Protein AF-0000000077541383 (afdb_homodimer)

Structure (mmCIF, N/CA/C/O backbone):
data_AF-0000000077541383-model_v1
#
loop_
_entity.id
_entity.type
_entity.pdbx_description
1 polymer 'Ester cyclase'
#
loop_
_atom_site.group_PDB
_atom_site.id
_atom_site.type_symbol
_atom_site.label_atom_id
_atom_site.label_alt_id
_atom_site.label_comp_id
_atom_site.label_asym_id
_atom_site.label_entity_id
_atom_site.label_seq_id
_atom_site.pdbx_PDB_ins_code
_atom_site.Cartn_x
_atom_site.Cartn_y
_atom_site.Cartn_z
_atom_site.occupancy
_atom_site.B_iso_or_equiv
_atom_site.auth_seq_id
_atom_site.auth_comp_id
_atom_site.auth_asym_id
_atom_site.auth_atom_id
_atom_site.pdbx_PDB_model_num
ATOM 1 N N . MET A 1 1 ? -21.719 -16.391 -7.039 1 80.06 1 MET A N 1
ATOM 2 C CA . MET A 1 1 ? -20.797 -16.5 -5.906 1 80.06 1 MET A CA 1
ATOM 3 C C . MET A 1 1 ? -20.625 -15.141 -5.223 1 80.06 1 MET A C 1
ATOM 5 O O . MET A 1 1 ? -20.641 -14.102 -5.883 1 80.06 1 MET A O 1
ATOM 9 N N . SER A 1 2 ? -20.516 -15.195 -3.979 1 88.75 2 SER A N 1
ATOM 10 C CA . SER A 1 2 ? -20.422 -13.938 -3.256 1 88.75 2 SER A CA 1
ATOM 11 C C . SER A 1 2 ? -19.031 -13.32 -3.398 1 88.75 2 SER A C 1
ATOM 13 O O . SER A 1 2 ? -18.078 -14.008 -3.799 1 88.75 2 SER A O 1
ATOM 15 N N . THR A 1 3 ? -18.938 -12.086 -3.164 1 91.62 3 THR A N 1
ATOM 16 C CA . THR A 1 3 ? -17.688 -11.344 -3.232 1 91.62 3 THR A CA 1
ATOM 17 C C . THR A 1 3 ? -16.641 -11.938 -2.281 1 91.62 3 THR A C 1
ATOM 19 O O . THR A 1 3 ? -15.492 -12.156 -2.664 1 91.62 3 THR A O 1
ATOM 22 N N . ASN A 1 4 ? -17.078 -12.258 -1.102 1 91.94 4 ASN A N 1
ATOM 23 C CA . ASN A 1 4 ? -16.156 -12.797 -0.107 1 91.94 4 ASN A CA 1
ATOM 24 C C . ASN A 1 4 ? -15.648 -14.18 -0.504 1 91.94 4 ASN A C 1
ATOM 26 O O . ASN A 1 4 ? -14.469 -14.5 -0.302 1 91.94 4 ASN A O 1
ATOM 30 N N . LYS A 1 5 ? -16.547 -14.984 -1.039 1 94.5 5 LYS A N 1
ATOM 31 C CA . LYS A 1 5 ? -16.156 -16.328 -1.472 1 94.5 5 LYS A CA 1
ATOM 32 C C . LYS A 1 5 ? -15.172 -16.25 -2.639 1 94.5 5 LYS A C 1
ATOM 34 O O . LYS A 1 5 ? -14.211 -17.031 -2.693 1 94.5 5 LYS A O 1
ATOM 39 N N . THR A 1 6 ? -15.484 -15.375 -3.555 1 97.25 6 THR A N 1
ATOM 40 C CA . THR A 1 6 ? -14.57 -15.195 -4.676 1 97.25 6 THR A CA 1
ATOM 41 C C . THR A 1 6 ? -13.188 -14.781 -4.18 1 97.25 6 THR A C 1
ATOM 43 O O . THR A 1 6 ? -12.172 -15.305 -4.648 1 97.25 6 THR A O 1
ATOM 46 N N . PHE A 1 7 ? -13.117 -13.914 -3.221 1 98.19 7 PHE A N 1
ATOM 47 C CA . PHE A 1 7 ? -11.844 -13.445 -2.688 1 98.19 7 PHE A CA 1
ATOM 48 C C . PHE A 1 7 ? -11.117 -14.57 -1.959 1 98.19 7 PHE A C 1
ATOM 50 O O . PHE A 1 7 ? -9.898 -14.711 -2.072 1 98.19 7 PHE A O 1
ATOM 57 N N . ASP A 1 8 ? -11.859 -15.391 -1.217 1 97.5 8 ASP A N 1
ATOM 58 C CA . ASP A 1 8 ? -11.25 -16.531 -0.552 1 97.5 8 ASP A CA 1
ATOM 59 C C . ASP A 1 8 ? -10.594 -17.469 -1.565 1 97.5 8 ASP A C 1
ATOM 61 O O . ASP A 1 8 ? -9.492 -17.969 -1.337 1 97.5 8 ASP A O 1
ATOM 65 N N . ARG A 1 9 ? -11.25 -17.688 -2.617 1 97.88 9 ARG A N 1
ATOM 66 C CA . ARG A 1 9 ? -10.703 -18.531 -3.68 1 97.88 9 ARG A CA 1
ATOM 67 C C . ARG A 1 9 ? -9.477 -17.875 -4.309 1 97.88 9 ARG A C 1
ATOM 69 O O . ARG A 1 9 ? -8.531 -18.578 -4.699 1 97.88 9 ARG A O 1
ATOM 76 N N . PHE A 1 10 ? -9.539 -16.609 -4.406 1 98.62 10 PHE A N 1
ATOM 77 C CA . PHE A 1 10 ? -8.391 -15.891 -4.938 1 98.62 10 PHE A CA 1
ATOM 78 C C . PHE A 1 10 ? -7.164 -16.094 -4.059 1 98.62 10 PHE A C 1
ATOM 80 O O . PHE A 1 10 ? -6.062 -16.344 -4.559 1 98.62 10 PHE A O 1
ATOM 87 N N . VAL A 1 11 ? -7.34 -15.977 -2.736 1 98.69 11 VAL A N 1
ATOM 88 C CA . VAL A 1 11 ? -6.234 -16.188 -1.804 1 98.69 11 VAL A CA 1
ATOM 89 C C . VAL A 1 11 ? -5.676 -17.594 -1.965 1 98.69 11 VAL A C 1
ATOM 91 O O . VAL A 1 11 ? -4.457 -17.781 -1.973 1 98.69 11 VAL A O 1
ATOM 94 N N . GLU A 1 12 ? -6.535 -18.578 -2.137 1 98.5 12 GLU A N 1
ATOM 95 C CA . GLU A 1 12 ? -6.102 -19.953 -2.416 1 98.5 12 GLU A CA 1
ATOM 96 C C . GLU A 1 12 ? -5.301 -20.016 -3.715 1 98.5 12 GLU A C 1
ATOM 98 O O . GLU A 1 12 ? -4.266 -20.688 -3.777 1 98.5 12 GLU A O 1
ATOM 103 N N . PHE A 1 13 ? -5.781 -19.328 -4.688 1 98.69 13 PHE A N 1
ATOM 104 C CA . PHE A 1 13 ? -5.145 -19.297 -6 1 98.69 13 PHE A CA 1
ATOM 105 C C . PHE A 1 13 ? -3.715 -18.766 -5.891 1 98.69 13 PHE A C 1
ATOM 107 O O . PHE A 1 13 ? -2.773 -19.438 -6.336 1 98.69 13 PHE A O 1
ATOM 114 N N . ILE A 1 14 ? -3.5 -17.656 -5.219 1 98.5 14 ILE A N 1
ATOM 115 C CA . ILE A 1 14 ? -2.176 -17.047 -5.234 1 98.5 14 ILE A CA 1
ATOM 116 C C . ILE A 1 14 ? -1.226 -17.844 -4.348 1 98.5 14 ILE A C 1
ATOM 118 O O . ILE A 1 14 ? -0.022 -17.906 -4.609 1 98.5 14 ILE A O 1
ATOM 122 N N . ASN A 1 15 ? -1.734 -18.531 -3.379 1 98.62 15 ASN A N 1
ATOM 123 C CA . ASN A 1 15 ? -0.849 -19.281 -2.49 1 98.62 15 ASN A CA 1
ATOM 124 C C . ASN A 1 15 ? -0.527 -20.672 -3.049 1 98.62 15 ASN A C 1
ATOM 126 O O . ASN A 1 15 ? 0.538 -21.219 -2.77 1 98.62 15 ASN A O 1
ATOM 130 N N . SER A 1 16 ? -1.372 -21.234 -3.906 1 97.56 16 SER A N 1
ATOM 131 C CA . SER A 1 16 ? -1.134 -22.562 -4.48 1 97.56 16 SER A CA 1
ATOM 132 C C . SER A 1 16 ? -0.491 -22.453 -5.859 1 97.56 16 SER A C 1
ATOM 134 O O . SER A 1 16 ? 0.19 -23.375 -6.309 1 97.56 16 SER A O 1
ATOM 136 N N . GLY A 1 17 ? -0.792 -21.391 -6.523 1 96.31 17 GLY A N 1
ATOM 137 C CA . GLY A 1 17 ? -0.388 -21.266 -7.918 1 96.31 17 GLY A CA 1
ATOM 138 C C . GLY A 1 17 ? -1.217 -22.125 -8.859 1 96.31 17 GLY A C 1
ATOM 139 O O . GLY A 1 17 ? -0.839 -22.328 -10.008 1 96.31 17 GLY A O 1
ATOM 140 N N . ASP A 1 18 ? -2.314 -22.609 -8.375 1 96.88 18 ASP A N 1
ATOM 141 C CA . ASP A 1 18 ? -3.166 -23.5 -9.148 1 96.88 18 ASP A CA 1
ATOM 142 C C . ASP A 1 18 ? -3.902 -22.75 -10.25 1 96.88 18 ASP A C 1
ATOM 144 O O . ASP A 1 18 ? -4.895 -22.062 -9.984 1 96.88 18 ASP A O 1
ATOM 148 N N . ARG A 1 19 ? -3.502 -22.891 -11.438 1 97.12 19 ARG A N 1
ATOM 149 C CA . ARG A 1 19 ? -4.047 -22.172 -12.586 1 97.12 19 ARG A CA 1
ATOM 150 C C . ARG A 1 19 ? -5.539 -22.453 -12.742 1 97.12 19 ARG A C 1
ATOM 152 O O . ARG A 1 19 ? -6.293 -21.578 -13.188 1 97.12 19 ARG A O 1
ATOM 159 N N . THR A 1 20 ? -5.992 -23.594 -12.391 1 97.81 20 THR A N 1
ATOM 160 C CA . THR A 1 20 ? -7.395 -23.953 -12.547 1 97.81 20 THR A CA 1
ATOM 161 C C . THR A 1 20 ? -8.281 -23.062 -11.68 1 97.81 20 THR A C 1
ATOM 163 O O . THR A 1 20 ? -9.398 -22.719 -12.078 1 97.81 20 THR A O 1
ATOM 166 N N . LEU A 1 21 ? -7.852 -22.797 -10.492 1 97.62 21 LEU A N 1
ATOM 167 C CA . LEU A 1 21 ? -8.578 -21.859 -9.641 1 97.62 21 LEU A CA 1
ATOM 168 C C . LEU A 1 21 ? -8.656 -20.469 -10.281 1 97.62 21 LEU A C 1
ATOM 170 O O . LEU A 1 21 ? -9.719 -19.844 -10.297 1 97.62 21 LEU A O 1
ATOM 174 N N . GLY A 1 22 ? -7.496 -19.984 -10.836 1 98.19 22 GLY A N 1
ATOM 175 C CA . GLY A 1 22 ? -7.457 -18.703 -11.516 1 98.19 22 GLY A CA 1
ATOM 176 C C . GLY A 1 22 ? -8.438 -18.594 -12.672 1 98.19 22 GLY A C 1
ATOM 177 O O . GLY A 1 22 ? -9.086 -17.578 -12.852 1 98.19 22 GLY A O 1
ATOM 178 N N . GLU A 1 23 ? -8.531 -19.656 -13.414 1 98 23 GLU A N 1
ATOM 179 C CA . GLU A 1 23 ? -9.43 -19.703 -14.562 1 98 23 GLU A CA 1
ATOM 180 C C . GLU A 1 23 ? -10.875 -19.453 -14.141 1 98 23 GLU A C 1
ATOM 182 O O . GLU A 1 23 ? -11.664 -18.875 -14.906 1 98 23 GLU A O 1
ATOM 187 N N . GLN A 1 24 ? -11.211 -19.781 -12.977 1 97.25 24 GLN A N 1
ATOM 188 C CA . GLN A 1 24 ? -12.586 -19.672 -12.477 1 97.25 24 GLN A CA 1
ATOM 189 C C . GLN A 1 24 ? -12.883 -18.281 -11.961 1 97.25 24 GLN A C 1
ATOM 191 O O . GLN A 1 24 ? -14.023 -17.812 -12.023 1 97.25 24 GLN A O 1
ATOM 196 N N . ILE A 1 25 ? -11.844 -17.547 -11.508 1 98.12 25 ILE A N 1
ATOM 197 C CA . ILE A 1 25 ? -12.188 -16.391 -10.695 1 98.12 25 ILE A CA 1
ATOM 198 C C . ILE A 1 25 ? -11.57 -15.133 -11.305 1 98.12 25 ILE A C 1
ATOM 200 O O . ILE A 1 25 ? -11.82 -14.016 -10.836 1 98.12 25 ILE A O 1
ATOM 204 N N . ILE A 1 26 ? -10.734 -15.258 -12.289 1 98.56 26 ILE A N 1
ATOM 205 C CA . ILE A 1 26 ? -10.148 -14.102 -12.953 1 98.56 26 ILE A CA 1
ATOM 206 C C . ILE A 1 26 ? -10.836 -13.867 -14.289 1 98.56 26 ILE A C 1
ATOM 208 O O . ILE A 1 26 ? -10.883 -14.766 -15.141 1 98.56 26 ILE A O 1
ATOM 212 N N . ASP A 1 27 ? -11.375 -12.688 -14.43 1 98.5 27 ASP A N 1
ATOM 213 C CA . ASP A 1 27 ? -11.992 -12.32 -15.703 1 98.5 27 ASP A CA 1
ATOM 214 C C . ASP A 1 27 ? -10.945 -12.219 -16.812 1 98.5 27 ASP A C 1
ATOM 216 O O . ASP A 1 27 ? -9.812 -11.789 -16.562 1 98.5 27 ASP A O 1
ATOM 220 N N . GLU A 1 28 ? -11.234 -12.516 -18 1 97.25 28 GLU A N 1
ATOM 221 C CA . GLU A 1 28 ? -10.305 -12.492 -19.125 1 97.25 28 GLU A CA 1
ATOM 222 C C . GLU A 1 28 ? -9.781 -11.086 -19.391 1 97.25 28 GLU A C 1
ATOM 224 O O . GLU A 1 28 ? -8.648 -10.914 -19.844 1 97.25 28 GLU A O 1
ATOM 229 N N . SER A 1 29 ? -10.562 -10.125 -19.062 1 96.88 29 SER A N 1
ATOM 230 C CA . SER A 1 29 ? -10.18 -8.742 -19.328 1 96.88 29 SER A CA 1
ATOM 231 C C . SER A 1 29 ? -9.68 -8.047 -18.062 1 96.88 29 SER A C 1
ATOM 233 O O . SER A 1 29 ? -9.609 -6.82 -18.016 1 96.88 29 SER A O 1
ATOM 235 N N . ALA A 1 30 ? -9.477 -8.859 -17.047 1 98.62 30 ALA A N 1
ATOM 236 C CA . ALA A 1 30 ? -9.047 -8.273 -15.773 1 98.62 30 ALA A CA 1
ATOM 237 C C . ALA A 1 30 ? -7.773 -7.449 -15.953 1 98.62 30 ALA A C 1
ATOM 239 O O . ALA A 1 30 ? -6.891 -7.82 -16.734 1 98.62 30 ALA A O 1
ATOM 240 N N . GLU A 1 31 ? -7.633 -6.332 -15.258 1 98.62 31 GLU A N 1
ATOM 241 C CA . GLU A 1 31 ? -6.449 -5.477 -15.242 1 98.62 31 GLU A CA 1
ATOM 242 C C . GLU A 1 31 ? -5.793 -5.473 -13.867 1 98.62 31 GLU A C 1
ATOM 244 O O . GLU A 1 31 ? -6.457 -5.223 -12.859 1 98.62 31 GLU A O 1
ATOM 249 N N . PHE A 1 32 ? -4.586 -5.719 -13.852 1 97.94 32 PHE A N 1
ATOM 250 C CA . PHE A 1 32 ? -3.803 -5.727 -12.625 1 97.94 32 PHE A CA 1
ATOM 251 C C . PHE A 1 32 ? -2.773 -4.602 -12.633 1 97.94 32 PHE A C 1
ATOM 253 O O . PHE A 1 32 ? -1.81 -4.645 -13.398 1 97.94 32 PHE A O 1
ATOM 260 N N . HIS A 1 33 ? -2.986 -3.625 -11.742 1 97.19 33 HIS A N 1
ATOM 261 C CA . HIS A 1 33 ? -2.133 -2.447 -11.641 1 97.19 33 HIS A CA 1
ATOM 262 C C . HIS A 1 33 ? -1.098 -2.615 -10.531 1 97.19 33 HIS A C 1
ATOM 264 O O . HIS A 1 33 ? -1.442 -2.975 -9.398 1 97.19 33 HIS A O 1
ATOM 270 N N . VAL A 1 34 ? 0.147 -2.377 -10.922 1 90.69 34 VAL A N 1
ATOM 271 C CA . VAL A 1 34 ? 1.238 -2.342 -9.953 1 90.69 34 VAL A CA 1
ATOM 272 C C . VAL A 1 34 ? 1.907 -0.97 -9.977 1 90.69 34 VAL A C 1
ATOM 274 O O . VAL A 1 34 ? 1.873 -0.273 -11 1 90.69 34 VAL A O 1
ATOM 277 N N . PRO A 1 35 ? 2.455 -0.51 -8.836 1 85.56 35 PRO A N 1
ATOM 278 C CA . PRO A 1 35 ? 2.957 0.863 -8.758 1 85.56 35 PRO A CA 1
ATOM 279 C C . PRO A 1 35 ? 4.137 1.112 -9.703 1 85.56 35 PRO A C 1
ATOM 281 O O . PRO A 1 35 ? 4.391 2.256 -10.086 1 85.56 35 PRO A O 1
ATOM 284 N N . PHE A 1 36 ? 4.824 0.176 -10.117 1 77.31 36 PHE A N 1
ATOM 285 C CA . PHE A 1 36 ? 6.07 0.416 -10.828 1 77.31 36 PHE A CA 1
ATOM 286 C C . PHE A 1 36 ? 5.871 0.261 -12.336 1 77.31 36 PHE A C 1
ATOM 288 O O . PHE A 1 36 ? 6.812 0.429 -13.109 1 77.31 36 PHE A O 1
ATOM 295 N N . ASP A 1 37 ? 4.695 -0.034 -12.703 1 79.44 37 ASP A N 1
ATOM 296 C CA . ASP A 1 37 ? 4.391 -0.163 -14.125 1 79.44 37 ASP A CA 1
ATOM 297 C C . ASP A 1 37 ? 3.123 0.608 -14.492 1 79.44 37 ASP A C 1
ATOM 299 O O . ASP A 1 37 ? 2.09 0.459 -13.836 1 79.44 37 ASP A O 1
ATOM 303 N N . SER A 1 38 ? 3.23 1.414 -15.477 1 83.5 38 SER A N 1
ATOM 304 C CA . SER A 1 38 ? 2.086 2.215 -15.898 1 83.5 38 SER A CA 1
ATOM 305 C C . SER A 1 38 ? 1.072 1.369 -16.656 1 83.5 38 SER A C 1
ATOM 307 O O . SER A 1 38 ? -0.112 1.708 -16.719 1 83.5 38 SER A O 1
ATOM 309 N N . LYS A 1 39 ? 1.514 0.328 -17.281 1 92.94 39 LYS A N 1
ATOM 310 C CA . LYS A 1 39 ? 0.599 -0.548 -18 1 92.94 39 LYS A CA 1
ATOM 311 C C . LYS A 1 39 ? 0.182 -1.74 -17.141 1 92.94 39 LYS A C 1
ATOM 313 O O . LYS A 1 39 ? 1.032 -2.451 -16.609 1 92.94 39 LYS A O 1
ATOM 318 N N . PRO A 1 40 ? -1.073 -1.916 -17.094 1 96.5 40 PRO A N 1
ATOM 319 C CA . PRO A 1 40 ? -1.515 -3.07 -16.312 1 96.5 40 PRO A CA 1
ATOM 320 C C . PRO A 1 40 ? -1.245 -4.398 -17.016 1 96.5 40 PRO A C 1
ATOM 322 O O . PRO A 1 40 ? -1.214 -4.457 -18.25 1 96.5 40 PRO A O 1
ATOM 325 N N . LEU A 1 41 ? -0.974 -5.445 -16.219 1 96.75 41 LEU A N 1
ATOM 326 C CA . LEU A 1 41 ? -1.024 -6.809 -16.734 1 96.75 41 LEU A CA 1
ATOM 327 C C . LEU A 1 41 ? -2.467 -7.277 -16.891 1 96.75 41 LEU A C 1
ATOM 329 O O . LEU A 1 41 ? -3.359 -6.805 -16.188 1 96.75 41 LEU A O 1
ATOM 333 N N . LYS A 1 42 ? -2.662 -8.195 -17.812 1 97.88 42 LYS A N 1
ATOM 334 C CA . LYS A 1 42 ? -4.055 -8.469 -18.156 1 97.88 42 LYS A CA 1
ATOM 335 C C . LYS A 1 42 ? -4.355 -9.961 -18.062 1 97.88 42 LYS A C 1
ATOM 337 O O . LYS A 1 42 ? -3.541 -10.797 -18.469 1 97.88 42 LYS A O 1
ATOM 342 N N . GLY A 1 43 ? -5.539 -10.242 -17.547 1 98.19 43 GLY A N 1
ATOM 343 C CA . GLY A 1 43 ? -6.062 -11.594 -17.531 1 98.19 43 GLY A CA 1
ATOM 344 C C . GLY A 1 43 ? -5.234 -12.547 -16.688 1 98.19 43 GLY A C 1
ATOM 345 O O . GLY A 1 43 ? -4.332 -12.117 -15.969 1 98.19 43 GLY A O 1
ATOM 346 N N . LEU A 1 44 ? -5.652 -13.805 -16.797 1 98.25 44 LEU A N 1
ATOM 347 C CA . LEU A 1 44 ? -4.984 -14.828 -15.992 1 98.25 44 LEU A CA 1
ATOM 348 C C . LEU A 1 44 ? -3.502 -14.914 -16.344 1 98.25 44 LEU A C 1
ATOM 350 O O . LEU A 1 44 ? -2.66 -15.047 -15.445 1 98.25 44 LEU A O 1
ATOM 354 N N . GLU A 1 45 ? -3.145 -14.82 -17.547 1 97.88 45 GLU A N 1
ATOM 355 C CA . GLU A 1 45 ? -1.745 -14.867 -17.969 1 97.88 45 GLU A CA 1
ATOM 356 C C . GLU A 1 45 ? -0.943 -13.742 -17.312 1 97.88 45 GLU A C 1
ATOM 358 O O . GLU A 1 45 ? 0.186 -13.961 -16.859 1 97.88 45 GLU A O 1
ATOM 363 N N . GLY A 1 46 ? -1.52 -12.586 -17.328 1 96.81 46 GLY A N 1
ATOM 364 C CA . GLY A 1 46 ? -0.865 -11.469 -16.656 1 96.81 46 GLY A CA 1
ATOM 365 C C . GLY A 1 46 ? -0.626 -11.711 -15.188 1 96.81 46 GLY A C 1
ATOM 366 O O . GLY A 1 46 ? 0.446 -11.398 -14.664 1 96.81 46 GLY A O 1
ATOM 367 N N . TYR A 1 47 ? -1.625 -12.281 -14.484 1 97.75 47 TYR A N 1
ATOM 368 C CA . TYR A 1 47 ? -1.46 -12.547 -13.062 1 97.75 47 TYR A CA 1
ATOM 369 C C . TYR A 1 47 ? -0.41 -13.625 -12.82 1 97.75 47 TYR A C 1
ATOM 371 O O . TYR A 1 47 ? 0.378 -13.531 -11.875 1 97.75 47 TYR A O 1
ATOM 379 N N . MET A 1 48 ? -0.435 -14.602 -13.672 1 97.69 48 MET A N 1
ATOM 380 C CA . MET A 1 48 ? 0.542 -15.68 -13.547 1 97.69 48 MET A CA 1
ATOM 381 C C . MET A 1 48 ? 1.961 -15.148 -13.727 1 97.69 48 MET A C 1
ATOM 383 O O . MET A 1 48 ? 2.898 -15.648 -13.102 1 97.69 48 MET A O 1
ATOM 387 N N . GLN A 1 49 ? 2.156 -14.172 -14.562 1 95.25 49 GLN A N 1
ATOM 388 C CA . GLN A 1 49 ? 3.457 -13.531 -14.711 1 95.25 49 GLN A CA 1
ATOM 389 C C . GLN A 1 49 ? 3.896 -12.867 -13.414 1 95.25 49 GLN A C 1
ATOM 391 O O . GLN A 1 49 ? 5.051 -13 -13 1 95.25 49 GLN A O 1
ATOM 396 N N . ILE A 1 50 ? 3.021 -12.172 -12.773 1 94.5 50 ILE A N 1
ATOM 397 C CA . ILE A 1 50 ? 3.312 -11.531 -11.492 1 94.5 50 ILE A CA 1
ATOM 398 C C . ILE A 1 50 ? 3.723 -12.586 -10.469 1 94.5 50 ILE A C 1
ATOM 400 O O . ILE A 1 50 ? 4.758 -12.453 -9.812 1 94.5 50 ILE A O 1
ATOM 404 N N . LEU A 1 51 ? 2.918 -13.609 -10.352 1 96.94 51 LEU A N 1
ATOM 405 C CA . LEU A 1 51 ? 3.205 -14.688 -9.414 1 96.94 51 LEU A CA 1
ATOM 406 C C . LEU A 1 51 ? 4.547 -15.336 -9.727 1 96.94 51 LEU A C 1
ATOM 408 O O . LEU A 1 51 ? 5.32 -15.648 -8.812 1 96.94 51 LEU A O 1
ATOM 412 N N . GLY A 1 52 ? 4.777 -15.516 -11.016 1 96.25 52 GLY A N 1
ATOM 413 C CA . GLY A 1 52 ? 6.023 -16.125 -11.438 1 96.25 52 GLY A CA 1
ATOM 414 C C . GLY A 1 52 ? 7.246 -15.312 -11.07 1 96.25 52 GLY A C 1
ATOM 415 O O . GLY A 1 52 ? 8.266 -15.867 -10.656 1 96.25 52 GLY A O 1
ATOM 416 N N . MET A 1 53 ? 7.152 -14.086 -11.258 1 93 53 MET A N 1
ATOM 417 C CA . MET A 1 53 ? 8.25 -13.203 -10.875 1 93 53 MET A CA 1
ATOM 418 C C . MET A 1 53 ? 8.531 -13.305 -9.375 1 93 53 MET A C 1
ATOM 420 O O . MET A 1 53 ? 9.68 -13.453 -8.969 1 93 53 MET A O 1
ATOM 424 N N . MET A 1 54 ? 7.48 -13.211 -8.555 1 96.75 54 MET A N 1
ATOM 425 C CA . MET A 1 54 ? 7.652 -13.281 -7.109 1 96.75 54 MET A CA 1
ATOM 426 C C . MET A 1 54 ? 8.195 -14.648 -6.691 1 96.75 54 MET A C 1
ATOM 428 O O . MET A 1 54 ? 9.172 -14.734 -5.941 1 96.75 54 MET A O 1
ATOM 432 N N . ARG A 1 55 ? 7.633 -15.68 -7.25 1 97.94 55 ARG A N 1
ATOM 433 C CA . ARG A 1 55 ? 8.016 -17.016 -6.832 1 97.94 55 ARG A CA 1
ATOM 434 C C . ARG A 1 55 ? 9.367 -17.406 -7.41 1 97.94 55 ARG A C 1
ATOM 436 O O . ARG A 1 55 ? 10.016 -18.344 -6.926 1 97.94 55 ARG A O 1
ATOM 443 N N . GLY A 1 56 ? 9.75 -16.797 -8.539 1 97.5 56 GLY A N 1
ATOM 444 C CA . GLY A 1 56 ? 11.109 -16.969 -9.023 1 97.5 56 GLY A CA 1
ATOM 445 C C . GLY A 1 56 ? 12.164 -16.5 -8.039 1 97.5 56 GLY A C 1
ATOM 446 O O . GLY A 1 56 ? 13.227 -17.109 -7.914 1 97.5 56 GLY A O 1
ATOM 447 N N . ALA A 1 57 ? 11.883 -15.492 -7.344 1 97.69 57 ALA A N 1
ATOM 448 C CA . ALA A 1 57 ? 12.797 -14.914 -6.363 1 97.69 57 ALA A CA 1
ATOM 449 C C . ALA A 1 57 ? 12.578 -15.531 -4.984 1 97.69 57 ALA A C 1
ATOM 451 O O . ALA A 1 57 ? 13.531 -15.742 -4.23 1 97.69 57 ALA A O 1
ATOM 452 N N . PHE A 1 58 ? 11.305 -15.75 -4.637 1 98.62 58 PHE A N 1
ATOM 453 C CA . PHE A 1 58 ? 10.875 -16.281 -3.35 1 98.62 58 PHE A CA 1
ATOM 454 C C . PHE A 1 58 ? 10 -17.516 -3.535 1 98.62 58 PHE A C 1
ATOM 456 O O . PHE A 1 58 ? 8.781 -17.453 -3.371 1 98.62 58 PHE A O 1
ATOM 463 N N . PRO A 1 59 ? 10.539 -18.641 -3.742 1 98.5 59 PRO A N 1
ATOM 464 C CA . PRO A 1 59 ? 9.781 -19.828 -4.148 1 98.5 59 PRO A CA 1
ATOM 465 C C . PRO A 1 59 ? 8.773 -20.281 -3.092 1 98.5 59 PRO A C 1
ATOM 467 O O . PRO A 1 59 ? 7.758 -20.891 -3.424 1 98.5 59 PRO A O 1
ATOM 470 N N . ASP A 1 60 ? 9.008 -20 -1.812 1 98.5 60 ASP A N 1
ATOM 471 C CA . ASP A 1 60 ? 8.141 -20.438 -0.723 1 98.5 60 ASP A CA 1
ATOM 472 C C . ASP A 1 60 ? 7.211 -19.297 -0.282 1 98.5 60 ASP A C 1
ATOM 474 O O . ASP A 1 60 ? 6.648 -19.344 0.814 1 98.5 60 ASP A O 1
ATOM 478 N N . ILE A 1 61 ? 7.059 -18.281 -1.077 1 98.69 61 ILE A N 1
ATOM 479 C CA . ILE A 1 61 ? 6.309 -17.078 -0.71 1 98.69 61 ILE A CA 1
ATOM 480 C C . ILE A 1 61 ? 4.863 -17.453 -0.383 1 98.69 61 ILE A C 1
ATOM 482 O O . ILE A 1 61 ? 4.27 -18.297 -1.055 1 98.69 61 ILE A O 1
ATOM 486 N N . GLN A 1 62 ? 4.297 -16.875 0.653 1 98.75 62 GLN A N 1
ATOM 487 C CA . GLN A 1 62 ? 2.902 -17.031 1.056 1 98.75 62 GLN A CA 1
ATOM 488 C C . GLN A 1 62 ? 2.285 -15.68 1.425 1 98.75 62 GLN A C 1
ATOM 490 O O . GLN A 1 62 ? 2.92 -14.859 2.094 1 98.75 62 GLN A O 1
ATOM 495 N N . TRP A 1 63 ? 1.117 -15.477 0.966 1 98.75 63 TRP A N 1
ATOM 496 C CA . TRP A 1 63 ? 0.332 -14.289 1.292 1 98.75 63 TRP A CA 1
ATOM 497 C C . TRP A 1 63 ? -0.699 -14.602 2.373 1 98.75 63 TRP A C 1
ATOM 499 O O . TRP A 1 63 ? -1.599 -15.422 2.164 1 98.75 63 TRP A O 1
ATOM 509 N N . THR A 1 64 ? -0.591 -13.984 3.477 1 98.81 64 THR A N 1
ATOM 510 C CA . THR A 1 64 ? -1.539 -14.133 4.578 1 98.81 64 THR A CA 1
ATOM 511 C C . THR A 1 64 ? -2.42 -12.891 4.699 1 98.81 64 THR A C 1
ATOM 513 O O . THR A 1 64 ? -1.916 -11.773 4.789 1 98.81 64 THR A O 1
ATOM 516 N N . VAL A 1 65 ? -3.715 -13.094 4.688 1 98.75 65 VAL A N 1
ATOM 517 C CA . VAL A 1 65 ? -4.652 -11.984 4.84 1 98.75 65 VAL A CA 1
ATOM 518 C C . VAL A 1 65 ? -4.75 -11.594 6.312 1 98.75 65 VAL A C 1
ATOM 520 O O . VAL A 1 65 ? -5.09 -12.422 7.16 1 98.75 65 VAL A O 1
ATOM 523 N N . GLU A 1 66 ? -4.48 -10.352 6.586 1 98.38 66 GLU A N 1
ATOM 524 C CA . GLU A 1 66 ? -4.59 -9.844 7.953 1 98.38 66 GLU A CA 1
ATOM 525 C C . GLU A 1 66 ? -5.977 -9.273 8.219 1 98.38 66 GLU A C 1
ATOM 527 O O . GLU A 1 66 ? -6.516 -9.43 9.32 1 98.38 66 GLU A O 1
ATOM 532 N N . GLU A 1 67 ? -6.449 -8.648 7.23 1 97.62 67 GLU A N 1
ATOM 533 C CA . GLU A 1 67 ? -7.723 -7.941 7.348 1 97.62 67 GLU A CA 1
ATOM 534 C C . GLU A 1 67 ? -8.312 -7.633 5.977 1 97.62 67 GLU A C 1
ATOM 536 O O . GLU A 1 67 ? -7.574 -7.488 4.996 1 97.62 67 GLU A O 1
ATOM 541 N N . THR A 1 68 ? -9.656 -7.629 5.91 1 97.88 68 THR A N 1
ATOM 542 C CA . THR A 1 68 ? -10.344 -7.203 4.695 1 97.88 68 THR A CA 1
ATOM 543 C C . THR A 1 68 ? -11.383 -6.137 5.004 1 97.88 68 THR A C 1
ATOM 545 O O . THR A 1 68 ? -11.906 -6.074 6.121 1 97.88 68 THR A O 1
ATOM 548 N N . VAL A 1 69 ? -11.555 -5.223 4.125 1 98.12 69 VAL A N 1
ATOM 549 C CA . VAL A 1 69 ? -12.664 -4.281 4.074 1 98.12 69 VAL A CA 1
ATOM 550 C C . VAL A 1 69 ? -13.438 -4.461 2.768 1 98.12 69 VAL A C 1
ATOM 552 O O . VAL A 1 69 ? -12.844 -4.461 1.687 1 98.12 69 VAL A O 1
ATOM 555 N N . CYS A 1 70 ? -14.719 -4.691 2.908 1 97.06 70 CYS A N 1
ATOM 556 C CA . CYS A 1 70 ? -15.523 -5.035 1.739 1 97.06 70 CYS A CA 1
ATOM 557 C C . CYS A 1 70 ? -16.719 -4.09 1.597 1 97.06 70 CYS A C 1
ATOM 559 O O . CYS A 1 70 ? -17.359 -3.756 2.586 1 97.06 70 CYS A O 1
ATOM 561 N N . GLU A 1 71 ? -16.938 -3.59 0.34 1 95.75 71 GLU A N 1
ATOM 562 C CA . GLU A 1 71 ? -18.078 -2.752 0.01 1 95.75 71 GLU A CA 1
ATOM 563 C C . GLU A 1 71 ? -18.438 -2.859 -1.471 1 95.75 71 GLU A C 1
ATOM 565 O O . GLU A 1 71 ? -17.609 -2.562 -2.336 1 95.75 71 GLU A O 1
ATOM 570 N N . GLY A 1 72 ? -19.703 -3.139 -1.813 1 91.94 72 GLY A N 1
ATOM 571 C CA . GLY A 1 72 ? -20.203 -3.047 -3.176 1 91.94 72 GLY A CA 1
ATOM 572 C C . GLY A 1 72 ? -19.328 -3.781 -4.18 1 91.94 72 GLY A C 1
ATOM 573 O O . GLY A 1 72 ? -18.953 -3.221 -5.215 1 91.94 72 GLY A O 1
ATOM 574 N N . GLY A 1 73 ? -18.859 -4.965 -3.971 1 96 73 GLY A N 1
ATOM 575 C CA . GLY A 1 73 ? -18.062 -5.742 -4.91 1 96 73 GLY A CA 1
ATOM 576 C C . GLY A 1 73 ? -16.578 -5.445 -4.828 1 96 73 GLY A C 1
ATOM 577 O O . GLY A 1 73 ? -15.805 -5.938 -5.645 1 96 73 GLY A O 1
ATOM 578 N N . LYS A 1 74 ? -16.297 -4.57 -3.982 1 98 74 LYS A N 1
ATOM 579 C CA . LYS A 1 74 ? -14.883 -4.27 -3.766 1 98 74 LYS A CA 1
ATOM 580 C C . LYS A 1 74 ? -14.375 -4.922 -2.482 1 98 74 LYS A C 1
ATOM 582 O O . LYS A 1 74 ? -15.094 -4.973 -1.479 1 98 74 LYS A O 1
ATOM 587 N N . 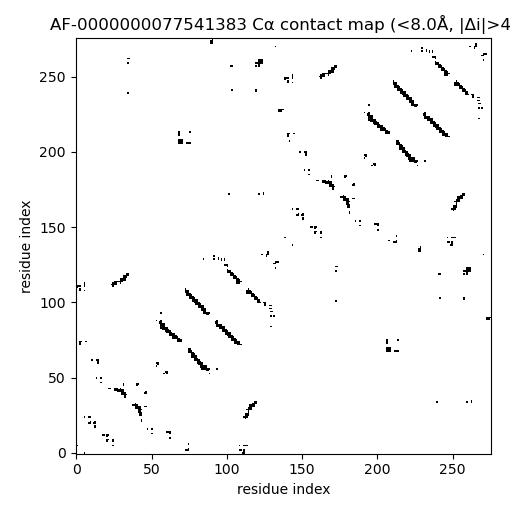VAL A 1 75 ? -13.164 -5.406 -2.57 1 98.44 75 VAL A N 1
ATOM 588 C CA . VAL A 1 75 ? -12.469 -5.973 -1.418 1 98.44 75 VAL A CA 1
ATOM 589 C C . VAL A 1 75 ? -11.078 -5.355 -1.303 1 98.44 75 VAL A C 1
ATOM 591 O O . VAL A 1 75 ? -10.312 -5.352 -2.27 1 98.44 75 VAL A O 1
ATOM 594 N N . VAL A 1 76 ? -10.797 -4.766 -0.196 1 98.75 76 VAL A N 1
ATOM 595 C CA . VAL A 1 76 ? -9.422 -4.406 0.122 1 98.75 76 VAL A CA 1
ATOM 596 C C . VAL A 1 76 ? -8.844 -5.395 1.133 1 98.75 76 VAL A C 1
ATOM 598 O O . VAL A 1 76 ? -9.5 -5.727 2.125 1 98.75 76 VAL A O 1
ATOM 601 N N . ALA A 1 77 ? -7.688 -5.863 0.834 1 98.81 77 ALA A N 1
ATOM 602 C CA . ALA A 1 77 ? -7.02 -6.812 1.725 1 98.81 77 ALA A CA 1
ATOM 603 C C . ALA A 1 77 ? -5.645 -6.297 2.139 1 98.81 77 ALA A C 1
ATOM 605 O O . ALA A 1 77 ? -4.871 -5.828 1.3 1 98.81 77 ALA A O 1
ATOM 606 N N . ARG A 1 78 ? -5.387 -6.297 3.396 1 98.69 78 ARG A N 1
ATOM 607 C CA . ARG A 1 78 ? -4.043 -6.125 3.941 1 98.69 78 ARG A CA 1
ATOM 608 C C . ARG A 1 78 ? -3.355 -7.473 4.137 1 98.69 78 ARG A C 1
ATOM 610 O O . ARG A 1 78 ? -3.912 -8.375 4.77 1 98.69 78 ARG A O 1
ATOM 617 N N . PHE A 1 79 ? -2.17 -7.574 3.557 1 98.69 79 PHE A N 1
ATOM 618 C CA . PHE A 1 79 ? -1.454 -8.844 3.574 1 98.69 79 PHE A CA 1
ATOM 619 C C . PHE A 1 79 ? -0.161 -8.727 4.371 1 98.69 79 PHE A C 1
ATOM 621 O O . PHE A 1 79 ? 0.452 -7.656 4.414 1 98.69 79 PHE A O 1
ATOM 628 N N . THR A 1 80 ? 0.182 -9.758 5.031 1 98.25 80 THR A N 1
ATOM 629 C CA . THR A 1 80 ? 1.569 -10.062 5.367 1 98.25 80 THR A CA 1
ATOM 630 C C . THR A 1 80 ? 2.113 -11.172 4.469 1 98.25 80 THR A C 1
ATOM 632 O O . THR A 1 80 ? 1.583 -12.281 4.457 1 98.25 80 THR A O 1
ATOM 635 N N . THR A 1 81 ? 3.119 -10.883 3.719 1 98.31 81 THR A N 1
ATOM 636 C CA . THR A 1 81 ? 3.736 -11.828 2.795 1 98.31 81 THR A CA 1
ATOM 637 C C . THR A 1 81 ? 5.098 -12.281 3.318 1 98.31 81 THR A C 1
ATOM 639 O O . THR A 1 81 ? 5.902 -11.461 3.766 1 98.31 81 THR A O 1
ATOM 642 N N . ARG A 1 82 ? 5.312 -13.547 3.334 1 98.69 82 ARG A N 1
ATOM 643 C CA . ARG A 1 82 ? 6.574 -14.102 3.805 1 98.69 82 ARG A CA 1
ATOM 644 C C . ARG A 1 82 ? 7.188 -15.031 2.764 1 98.69 82 ARG A C 1
ATOM 646 O O . ARG A 1 82 ? 6.461 -15.703 2.027 1 98.69 82 ARG A O 1
ATOM 653 N N . GLY A 1 83 ? 8.477 -15.078 2.73 1 98.62 83 GLY A N 1
ATOM 654 C CA . GLY A 1 83 ? 9.234 -15.93 1.836 1 98.62 83 GLY A CA 1
ATOM 655 C C . GLY A 1 83 ? 10.734 -15.867 2.08 1 98.62 83 GLY A C 1
ATOM 656 O O . GLY A 1 83 ? 11.188 -15.18 3 1 98.62 83 GLY A O 1
ATOM 657 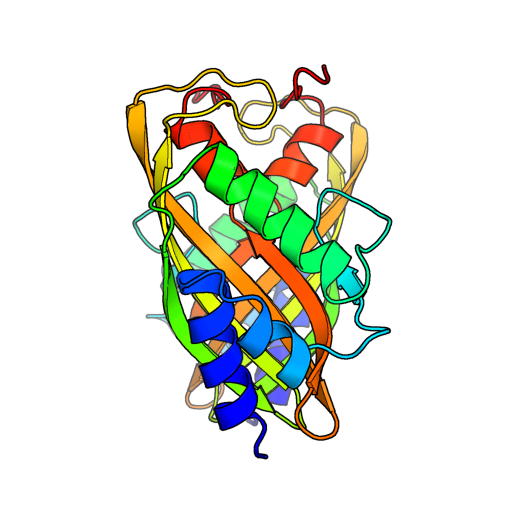N N . THR A 1 84 ? 11.414 -16.656 1.338 1 98.81 84 THR A N 1
ATOM 658 C CA . THR A 1 84 ? 12.867 -16.672 1.402 1 98.81 84 THR A CA 1
ATOM 659 C C . THR A 1 84 ? 13.477 -16.266 0.061 1 98.81 84 THR A C 1
ATOM 661 O O . THR A 1 84 ? 13.086 -16.797 -0.984 1 98.81 84 THR A O 1
ATOM 664 N N . HIS A 1 85 ? 14.414 -15.375 0.126 1 98.44 85 HIS A N 1
ATOM 665 C CA . HIS A 1 85 ? 15.047 -14.844 -1.078 1 98.44 85 HIS A CA 1
ATOM 666 C C . HIS A 1 85 ? 16.109 -15.805 -1.614 1 98.44 85 HIS A C 1
ATOM 668 O O . HIS A 1 85 ? 17.281 -15.711 -1.241 1 98.44 85 HIS A O 1
ATOM 674 N N . THR A 1 86 ? 15.68 -16.562 -2.627 1 98.44 86 THR A N 1
ATOM 675 C CA . THR A 1 86 ? 16.625 -17.562 -3.111 1 98.44 86 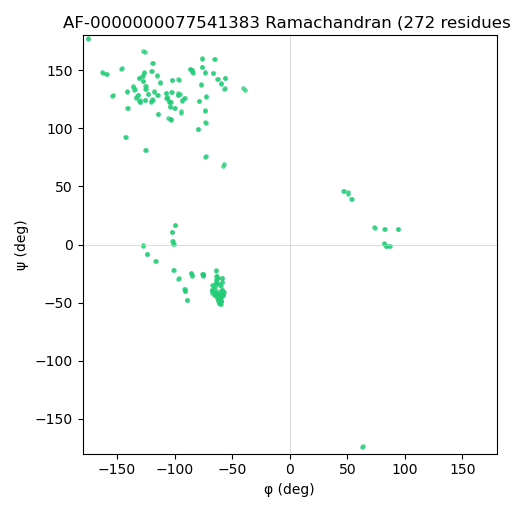THR A CA 1
ATOM 676 C C . THR A 1 86 ? 16.812 -17.438 -4.621 1 98.44 86 THR A C 1
ATOM 678 O O . THR A 1 86 ? 17.5 -18.266 -5.234 1 98.44 86 THR A O 1
ATOM 681 N N . GLY A 1 87 ? 16.156 -16.547 -5.328 1 97.69 87 GLY A N 1
ATOM 682 C CA . GLY A 1 87 ? 16.359 -16.172 -6.719 1 97.69 87 GLY A CA 1
ATOM 683 C C . GLY A 1 87 ? 16.562 -14.688 -6.914 1 97.69 87 GLY A C 1
ATOM 684 O O . GLY A 1 87 ? 16.359 -13.898 -5.984 1 97.69 87 GLY A O 1
ATOM 685 N N . PRO A 1 88 ? 17.047 -14.352 -8.109 1 95.5 88 PRO A N 1
ATOM 686 C CA . PRO A 1 88 ? 17.25 -12.922 -8.352 1 95.5 88 PRO A CA 1
ATOM 687 C C . PRO A 1 88 ? 15.953 -12.117 -8.297 1 95.5 88 PRO A C 1
ATOM 689 O O . PRO A 1 88 ? 14.891 -12.625 -8.672 1 95.5 88 PRO A O 1
ATOM 692 N N . PHE A 1 89 ? 16.031 -10.914 -7.754 1 93.94 89 PHE A N 1
ATOM 693 C CA . PHE A 1 89 ? 14.883 -10.031 -7.652 1 93.94 89 PHE A CA 1
ATOM 694 C C . PHE A 1 89 ? 15.281 -8.586 -7.93 1 93.94 89 PHE A C 1
ATOM 696 O O . PHE A 1 89 ? 16.062 -8 -7.18 1 93.94 89 PHE A O 1
ATOM 703 N N . LEU A 1 90 ? 14.703 -8.047 -8.977 1 87.94 90 LEU A N 1
ATOM 704 C CA . LEU A 1 90 ? 14.992 -6.672 -9.383 1 87.94 90 LEU A CA 1
ATOM 705 C C . LEU A 1 90 ? 16.484 -6.402 -9.375 1 87.94 90 LEU A C 1
ATOM 707 O O . LEU A 1 90 ? 16.953 -5.426 -8.781 1 87.94 90 LEU A O 1
ATOM 711 N N . GLY A 1 91 ? 17.203 -7.312 -9.922 1 86.75 91 GLY A N 1
ATOM 712 C CA . GLY A 1 91 ? 18.641 -7.148 -10.094 1 86.75 91 GLY A CA 1
ATOM 713 C C . GLY A 1 91 ? 19.438 -7.523 -8.852 1 86.75 91 GLY A C 1
ATOM 714 O O . GLY A 1 91 ? 20.672 -7.488 -8.867 1 86.75 91 GLY A O 1
ATOM 715 N N . THR A 1 92 ? 18.812 -7.902 -7.836 1 91.06 92 THR A N 1
ATOM 716 C CA . THR A 1 92 ? 19.469 -8.305 -6.598 1 91.06 92 THR A CA 1
ATOM 717 C C . THR A 1 92 ? 19.688 -9.812 -6.566 1 91.06 92 THR A C 1
ATOM 719 O O . THR A 1 92 ? 18.75 -10.586 -6.719 1 91.06 92 THR A O 1
ATOM 722 N N . PRO A 1 93 ? 20.922 -10.188 -6.391 1 94.62 93 PRO A N 1
ATOM 723 C CA . PRO A 1 93 ? 21.156 -11.625 -6.246 1 94.62 93 PRO A CA 1
ATOM 724 C C . PRO A 1 93 ? 20.516 -12.211 -4.988 1 94.62 93 PRO A C 1
ATOM 726 O O . PRO A 1 93 ? 20.203 -11.469 -4.055 1 94.62 93 PRO A O 1
ATOM 729 N N . PRO A 1 94 ? 20.328 -13.5 -5 1 96.88 94 PRO A N 1
ATOM 730 C CA . PRO A 1 94 ? 19.75 -14.117 -3.803 1 96.88 94 PRO A CA 1
ATOM 731 C C . PRO A 1 94 ? 20.562 -13.836 -2.543 1 96.88 94 PRO A C 1
ATOM 733 O O . PRO A 1 94 ? 21.797 -13.961 -2.557 1 96.88 94 PRO A O 1
ATOM 736 N N . SER A 1 95 ? 19.906 -13.492 -1.558 1 96.25 95 SER A N 1
ATOM 737 C CA . SER A 1 95 ? 20.562 -13.18 -0.293 1 96.25 95 SER A CA 1
ATOM 738 C C . SER A 1 95 ? 20.469 -14.344 0.685 1 96.25 95 SER A C 1
ATOM 740 O O . SER A 1 95 ? 21.203 -14.391 1.677 1 96.25 95 SER A O 1
ATOM 742 N N . GLY A 1 96 ? 19.453 -15.234 0.444 1 97.81 96 GLY A N 1
ATOM 743 C CA . GLY A 1 96 ? 19.203 -16.328 1.364 1 97.81 96 GLY A CA 1
ATOM 744 C C . GLY A 1 96 ? 18.391 -15.922 2.574 1 97.81 96 GLY A C 1
ATOM 745 O O . GLY A 1 96 ? 18.047 -16.75 3.412 1 97.81 96 GLY A O 1
ATOM 746 N N . LYS A 1 97 ? 17.984 -14.711 2.699 1 97.62 97 LYS A N 1
ATOM 747 C CA . LYS A 1 97 ? 17.281 -14.195 3.871 1 97.62 97 LYS A CA 1
ATOM 748 C C . LYS A 1 97 ? 15.781 -14.484 3.791 1 97.62 97 LYS A C 1
ATOM 750 O O . LYS A 1 97 ? 15.203 -14.477 2.703 1 97.62 97 LYS A O 1
ATOM 755 N N . ALA A 1 98 ? 15.18 -14.688 4.953 1 98.44 98 ALA A N 1
ATOM 756 C CA . ALA A 1 98 ? 13.727 -14.641 5.07 1 98.44 98 ALA A CA 1
ATOM 757 C C . ALA A 1 98 ? 13.219 -13.203 5.066 1 98.44 98 ALA A C 1
ATOM 759 O O . ALA A 1 98 ? 13.828 -12.32 5.672 1 98.44 98 ALA A O 1
ATOM 760 N N . ILE A 1 99 ? 12.188 -13.016 4.363 1 97.94 99 ILE A N 1
ATOM 761 C CA . ILE A 1 99 ? 11.633 -11.672 4.281 1 97.94 99 ILE A CA 1
ATOM 762 C C . ILE A 1 99 ? 10.211 -11.672 4.832 1 97.94 99 ILE A C 1
ATOM 764 O O . ILE A 1 99 ? 9.578 -12.727 4.945 1 97.94 99 ILE A O 1
ATOM 768 N N . GLN A 1 100 ? 9.734 -10.586 5.262 1 97.62 100 GLN A N 1
ATOM 769 C CA . GLN A 1 100 ? 8.352 -10.258 5.59 1 97.62 100 GLN A CA 1
ATOM 770 C C . GLN A 1 100 ? 7.945 -8.914 4.992 1 97.62 100 GLN A C 1
ATOM 772 O O . GLN A 1 100 ? 8.602 -7.902 5.23 1 97.62 100 GLN A O 1
ATOM 777 N N . MET A 1 101 ? 6.879 -8.922 4.262 1 96.94 101 MET A N 1
ATOM 778 C CA . MET A 1 101 ? 6.465 -7.723 3.535 1 96.94 101 MET A CA 1
ATOM 779 C C . MET A 1 101 ? 4.973 -7.469 3.709 1 96.94 101 MET A C 1
ATOM 781 O O . MET A 1 101 ? 4.164 -8.391 3.59 1 96.94 101 MET A O 1
ATOM 785 N N . THR A 1 102 ? 4.625 -6.262 3.992 1 97.31 102 THR A N 1
ATOM 786 C CA . THR A 1 102 ? 3.213 -5.891 3.99 1 97.31 102 THR A CA 1
ATOM 787 C C . THR A 1 102 ? 2.766 -5.477 2.592 1 97.31 102 THR A C 1
ATOM 789 O O . THR A 1 102 ? 3.582 -5.043 1.775 1 97.31 102 THR A O 1
ATOM 792 N N . ALA A 1 103 ? 1.542 -5.672 2.268 1 98 103 ALA A N 1
ATOM 793 C CA . ALA A 1 103 ? 0.894 -5.215 1.042 1 98 103 ALA A CA 1
ATOM 794 C C . ALA A 1 103 ? -0.568 -4.855 1.294 1 98 103 ALA A C 1
ATOM 796 O O . ALA A 1 103 ? -1.178 -5.348 2.246 1 98 103 ALA A O 1
ATOM 797 N N . MET A 1 104 ? -1.105 -3.961 0.545 1 98.69 104 MET A N 1
ATOM 798 C CA . MET A 1 104 ? -2.535 -3.662 0.501 1 98.69 104 MET A CA 1
ATOM 799 C C . MET A 1 104 ? -3.039 -3.627 -0.938 1 98.69 104 MET A C 1
ATOM 801 O O . MET A 1 104 ? -2.498 -2.898 -1.771 1 98.69 104 MET A O 1
ATOM 805 N N . ASN A 1 105 ? -4.016 -4.43 -1.237 1 98.75 105 ASN A N 1
ATOM 806 C CA . ASN A 1 105 ? -4.547 -4.566 -2.59 1 98.75 105 ASN A CA 1
ATOM 807 C C . ASN A 1 105 ? -6.051 -4.312 -2.631 1 98.75 105 ASN A C 1
ATOM 809 O O . ASN A 1 105 ? -6.781 -4.738 -1.735 1 98.75 105 ASN A O 1
ATOM 813 N N . LEU A 1 106 ? -6.484 -3.578 -3.596 1 98.75 106 LEU A N 1
ATOM 814 C CA . LEU A 1 106 ? -7.898 -3.324 -3.854 1 98.75 106 LEU A CA 1
ATOM 815 C C . LEU A 1 106 ? -8.383 -4.133 -5.055 1 98.75 106 LEU A C 1
ATOM 817 O O . LEU A 1 106 ? -7.828 -4.023 -6.148 1 98.75 106 LEU A O 1
ATOM 821 N N . TYR A 1 107 ? -9.398 -4.934 -4.836 1 98.69 107 TYR A N 1
ATOM 822 C CA . TYR A 1 107 ? -9.969 -5.793 -5.867 1 98.69 107 TYR A CA 1
ATOM 823 C C . TYR A 1 107 ? -11.383 -5.344 -6.223 1 98.69 107 TYR A C 1
ATOM 825 O O . TYR A 1 107 ? -12.164 -4.977 -5.344 1 98.69 107 TYR A O 1
ATOM 833 N N . LYS A 1 108 ? -11.656 -5.383 -7.422 1 98.62 108 LYS A N 1
ATOM 834 C CA . LYS A 1 108 ? -13.031 -5.285 -7.906 1 98.62 108 LYS A CA 1
ATOM 835 C C . LYS A 1 108 ? -13.531 -6.633 -8.414 1 98.62 108 LYS A C 1
ATOM 837 O O . LYS A 1 108 ? -12.891 -7.258 -9.266 1 98.62 108 LYS A O 1
ATOM 842 N N . ILE A 1 109 ? -14.648 -7.07 -7.906 1 98.5 109 ILE A N 1
ATOM 843 C CA . ILE A 1 109 ? -15.219 -8.367 -8.234 1 98.5 109 ILE A CA 1
ATOM 844 C C . ILE A 1 109 ? -16.609 -8.18 -8.836 1 98.5 109 ILE A C 1
ATOM 846 O O . ILE A 1 109 ? -17.469 -7.512 -8.25 1 98.5 109 ILE A O 1
ATOM 850 N N . VAL A 1 110 ? -16.828 -8.648 -9.961 1 97.56 110 VAL A N 1
ATOM 851 C CA . VAL A 1 110 ? -18.094 -8.609 -10.672 1 97.56 110 VAL A CA 1
ATOM 852 C C . VAL A 1 110 ? -18.5 -10.023 -11.094 1 97.56 110 VAL A C 1
ATOM 854 O O . VAL A 1 110 ? -17.703 -10.734 -11.727 1 97.56 110 VAL A O 1
ATOM 857 N N . ASP A 1 111 ? -19.719 -10.422 -10.664 1 95.44 111 ASP A N 1
ATOM 858 C CA . ASP A 1 111 ? -20.281 -11.719 -11.047 1 95.44 111 ASP A CA 1
ATOM 859 C C . ASP A 1 111 ? -19.312 -12.859 -10.719 1 95.44 111 ASP A C 1
ATOM 861 O O . ASP A 1 111 ? -19.047 -13.719 -11.555 1 95.44 111 ASP A O 1
ATOM 865 N N . GLY A 1 112 ? -18.703 -12.711 -9.617 1 96.56 112 GLY A N 1
ATOM 866 C CA . GLY A 1 112 ? -17.891 -13.789 -9.078 1 96.56 112 GLY A CA 1
ATOM 867 C C . GLY A 1 112 ? -16.5 -13.844 -9.672 1 96.56 112 GLY A C 1
ATOM 868 O O . GLY A 1 112 ? -15.773 -14.82 -9.477 1 96.56 112 GLY A O 1
ATOM 869 N N . LYS A 1 113 ? -16.047 -12.828 -10.383 1 98.25 113 LYS A N 1
ATOM 870 C CA . LYS A 1 113 ? -14.727 -12.789 -10.984 1 98.25 113 LYS A CA 1
ATOM 871 C C . LYS A 1 113 ? -14.008 -11.477 -10.656 1 98.25 113 LYS A C 1
ATOM 873 O O . LYS A 1 113 ? -14.641 -10.422 -10.609 1 98.25 113 LYS A O 1
ATOM 878 N N . ILE A 1 114 ? -12.727 -11.594 -10.453 1 98.56 114 ILE A N 1
ATOM 879 C CA . ILE A 1 114 ? -11.906 -10.398 -10.312 1 98.56 114 ILE A CA 1
ATOM 880 C C . ILE A 1 114 ? -11.742 -9.719 -11.672 1 98.56 114 ILE A C 1
ATOM 882 O O . ILE A 1 114 ? -11.336 -10.359 -12.648 1 98.56 114 ILE A O 1
ATOM 886 N N . VAL A 1 115 ? -12.039 -8.445 -11.727 1 98.62 115 VAL A N 1
ATOM 887 C CA . VAL A 1 115 ? -11.969 -7.73 -13 1 98.62 115 VAL A CA 1
ATOM 888 C C . VAL A 1 115 ? -10.906 -6.641 -12.922 1 98.62 115 VAL A C 1
ATOM 890 O O . VAL A 1 115 ? -10.492 -6.094 -13.945 1 98.62 115 VAL A O 1
ATOM 893 N N . GLU A 1 116 ? -10.469 -6.332 -11.719 1 98.62 116 GLU A N 1
ATOM 894 C CA . GLU A 1 116 ? -9.453 -5.301 -11.5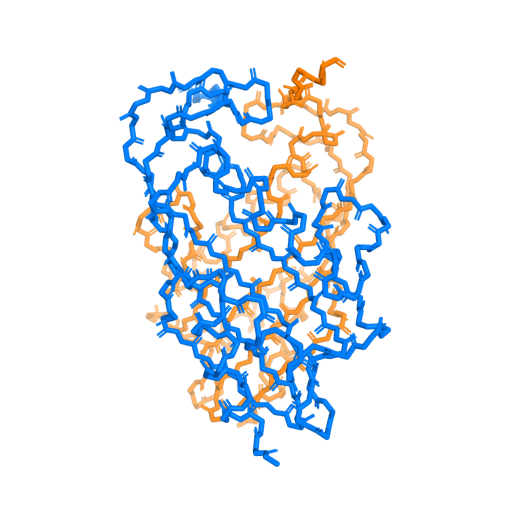39 1 98.62 116 GLU A CA 1
ATOM 895 C C . GLU A 1 116 ? -8.75 -5.461 -10.195 1 98.62 116 GLU A C 1
ATOM 897 O O . GLU A 1 116 ? -9.352 -5.902 -9.219 1 98.62 116 GLU A O 1
ATOM 902 N N . GLU A 1 117 ? -7.508 -5.137 -10.133 1 98.5 117 GLU A N 1
ATOM 903 C CA . GLU A 1 117 ? -6.711 -5.074 -8.914 1 98.5 117 GLU A CA 1
ATOM 904 C C . GLU A 1 117 ? -5.75 -3.891 -8.938 1 98.5 117 GLU A C 1
ATOM 906 O O . GLU A 1 117 ? -5.09 -3.645 -9.953 1 98.5 117 GLU A O 1
ATOM 911 N N . TYR A 1 118 ? -5.711 -3.129 -7.906 1 98.38 118 TYR A N 1
ATOM 912 C CA . TYR A 1 118 ? -4.605 -2.24 -7.566 1 98.38 118 TYR A CA 1
ATOM 913 C C . TYR A 1 118 ? -3.758 -2.824 -6.445 1 98.38 118 TYR A C 1
ATOM 915 O O . TYR A 1 118 ? -4.195 -2.885 -5.293 1 98.38 118 TYR A O 1
ATOM 923 N N . GLY A 1 119 ? -2.609 -3.264 -6.789 1 98.06 119 GLY A N 1
ATOM 924 C CA . GLY A 1 119 ? -1.702 -3.814 -5.797 1 98.06 119 GLY A CA 1
ATOM 925 C C . GLY A 1 119 ? -0.682 -2.807 -5.301 1 98.06 119 GLY A C 1
ATOM 926 O O . GLY A 1 119 ? -0.159 -2.01 -6.078 1 98.06 119 GLY A O 1
ATOM 927 N N . LEU A 1 120 ? -0.406 -2.877 -4.023 1 98.06 120 LEU A N 1
ATOM 928 C CA . LEU A 1 120 ? 0.613 -2.01 -3.443 1 98.06 120 LEU A CA 1
ATOM 929 C C . LEU A 1 120 ? 1.42 -2.752 -2.383 1 98.06 120 LEU A C 1
ATOM 931 O O . LEU A 1 120 ? 1.059 -2.744 -1.204 1 98.06 120 LEU A O 1
ATOM 935 N N . PRO A 1 121 ? 2.5 -3.328 -2.777 1 97 121 PRO A N 1
ATOM 936 C CA . PRO A 1 121 ? 3.434 -3.928 -1.821 1 97 121 PRO A CA 1
ATOM 937 C C . PRO A 1 121 ? 4.426 -2.916 -1.253 1 97 121 PRO A C 1
ATOM 939 O O . PRO A 1 121 ? 4.762 -1.934 -1.92 1 97 121 PRO A O 1
ATOM 942 N N . ASP A 1 122 ? 4.883 -3.133 -0.009 1 96.31 122 ASP A N 1
ATOM 943 C CA . ASP A 1 122 ? 5.996 -2.367 0.545 1 96.31 122 ASP A CA 1
ATOM 944 C C . ASP A 1 122 ? 7.32 -2.789 -0.084 1 96.31 122 ASP A C 1
ATOM 946 O O . ASP A 1 122 ? 8.156 -3.414 0.574 1 96.31 122 ASP A O 1
ATOM 950 N N . MET A 1 123 ? 7.504 -2.33 -1.297 1 93.5 123 MET A N 1
ATOM 951 C CA . MET A 1 123 ? 8.695 -2.715 -2.051 1 93.5 123 MET A CA 1
ATOM 952 C C . MET A 1 123 ? 9.953 -2.127 -1.418 1 93.5 123 MET A C 1
ATOM 954 O O . MET A 1 123 ? 11.016 -2.748 -1.445 1 93.5 123 MET A O 1
ATOM 958 N N . PHE A 1 124 ? 9.852 -0.947 -0.876 1 92.38 124 PHE A N 1
ATOM 959 C CA . PHE A 1 124 ? 11 -0.316 -0.237 1 92.38 124 PHE A CA 1
ATOM 960 C C . PHE A 1 124 ? 11.5 -1.155 0.934 1 92.38 124 PHE A C 1
ATOM 962 O O . PHE A 1 124 ? 12.688 -1.467 1.021 1 92.38 124 PHE A O 1
ATOM 969 N N . GLY A 1 125 ? 10.547 -1.543 1.826 1 93.31 125 GLY A N 1
ATOM 970 C CA . GLY A 1 125 ? 10.906 -2.41 2.938 1 93.31 125 GLY A CA 1
ATOM 971 C C . GLY A 1 125 ? 11.492 -3.736 2.492 1 93.31 125 GLY A C 1
ATOM 972 O O . GLY A 1 125 ? 12.43 -4.246 3.113 1 93.31 125 GLY A O 1
ATOM 973 N N . LEU A 1 126 ? 10.922 -4.289 1.426 1 94.56 126 LEU A N 1
ATOM 974 C CA . LEU A 1 126 ? 11.445 -5.547 0.896 1 94.56 126 LEU A CA 1
ATOM 975 C C . LEU A 1 126 ? 12.883 -5.379 0.415 1 94.56 126 LEU A C 1
ATOM 977 O O . LEU A 1 126 ? 13.75 -6.188 0.756 1 94.56 126 LEU A O 1
ATOM 981 N N . MET A 1 127 ? 13.109 -4.332 -0.352 1 92.5 127 MET A N 1
ATOM 982 C CA . MET A 1 127 ? 14.438 -4.109 -0.908 1 92.5 127 MET A CA 1
ATOM 983 C C . MET A 1 127 ? 15.453 -3.848 0.199 1 92.5 127 MET A C 1
ATOM 985 O O . MET A 1 127 ? 16.625 -4.234 0.081 1 92.5 127 MET A O 1
ATOM 989 N N . MET A 1 128 ? 15.039 -3.221 1.282 1 91.25 128 MET A N 1
ATOM 990 C CA . MET A 1 128 ? 15.906 -3.033 2.441 1 91.25 128 MET A CA 1
ATOM 991 C C . MET A 1 128 ? 16.266 -4.375 3.07 1 91.25 128 MET A C 1
ATOM 993 O O . MET A 1 128 ? 17.422 -4.605 3.426 1 91.25 128 MET A O 1
ATOM 997 N N . GLN A 1 129 ? 15.344 -5.211 3.189 1 93.88 129 GLN A N 1
ATOM 998 C CA . GLN A 1 129 ? 15.547 -6.504 3.834 1 93.88 129 GLN A CA 1
ATOM 999 C C . GLN A 1 129 ? 16.531 -7.363 3.049 1 93.88 129 GLN A C 1
ATOM 1001 O O . GLN A 1 129 ? 17.312 -8.109 3.637 1 93.88 129 GLN A O 1
ATOM 1006 N N . ILE A 1 130 ? 16.578 -7.172 1.69 1 93.19 130 ILE A N 1
ATOM 1007 C CA . ILE A 1 130 ? 17.422 -8.062 0.896 1 93.19 130 ILE A CA 1
ATOM 1008 C C . ILE A 1 130 ? 18.703 -7.344 0.519 1 93.19 130 ILE A C 1
ATOM 1010 O O . ILE A 1 130 ? 19.531 -7.887 -0.221 1 93.19 130 ILE A O 1
ATOM 1014 N N . GLY A 1 131 ? 18.875 -6.133 0.995 1 86.12 131 GLY A N 1
ATOM 1015 C CA . GLY A 1 131 ? 20.188 -5.504 1.022 1 86.12 131 GLY A CA 1
ATOM 1016 C C . GLY A 1 131 ? 20.453 -4.629 -0.188 1 86.12 131 GLY A C 1
ATOM 1017 O O . GLY A 1 131 ? 21.594 -4.262 -0.455 1 86.12 131 GLY A O 1
ATOM 1018 N N . THR A 1 132 ? 19.484 -4.316 -0.939 1 82.19 132 THR A N 1
ATOM 1019 C CA . THR A 1 132 ? 19.672 -3.533 -2.154 1 82.19 132 THR A CA 1
ATOM 1020 C C . THR A 1 132 ? 19.562 -2.039 -1.857 1 82.19 132 THR A C 1
ATOM 1022 O O . THR A 1 132 ? 20.344 -1.24 -2.387 1 82.19 132 THR A O 1
ATOM 1025 N N . VAL A 1 133 ? 18.562 -1.737 -1.16 1 79.31 133 VAL A N 1
ATOM 1026 C CA . VAL A 1 133 ? 18.344 -0.339 -0.802 1 79.31 133 VAL A CA 1
ATOM 1027 C C . VAL A 1 133 ? 18.953 -0.058 0.568 1 79.31 133 VAL A C 1
ATOM 1029 O O . VAL A 1 133 ? 18.734 -0.805 1.522 1 79.31 133 VAL A O 1
ATOM 1032 N N . LYS A 1 134 ? 19.984 0.782 0.446 1 68.88 134 LYS A N 1
ATOM 1033 C CA . LYS A 1 134 ? 20.562 1.259 1.699 1 68.88 134 LYS A CA 1
ATOM 1034 C C . LYS A 1 134 ? 20.141 2.701 1.979 1 68.88 134 LYS A C 1
ATOM 1036 O O . LYS A 1 134 ? 20.141 3.539 1.075 1 68.88 134 LYS A O 1
ATOM 1041 N N . ILE A 1 135 ? 19.219 2.895 3.023 1 62.09 135 ILE A N 1
ATOM 1042 C CA . ILE A 1 135 ? 18.906 4.262 3.42 1 62.09 135 ILE A CA 1
ATOM 1043 C C . ILE A 1 135 ? 20.078 4.863 4.191 1 62.09 135 ILE A C 1
ATOM 1045 O O . ILE A 1 135 ? 20.656 4.215 5.07 1 62.09 135 ILE A O 1
ATOM 1049 N N . PRO A 1 136 ? 20.703 5.941 3.605 1 49.88 136 PRO A N 1
ATOM 1050 C CA . PRO A 1 136 ? 21.75 6.586 4.395 1 49.88 136 PRO A CA 1
ATOM 1051 C C . PRO A 1 136 ? 21.266 7.07 5.754 1 49.88 136 PRO A C 1
ATOM 1053 O O . PRO A 1 136 ? 20.281 7.816 5.828 1 49.88 136 PRO A O 1
ATOM 1056 N N . LEU A 1 137 ? 20.969 6.125 6.621 1 46.69 137 LEU A N 1
ATOM 1057 C CA . LEU A 1 137 ? 20.703 6.691 7.941 1 46.69 137 LEU A CA 1
ATOM 1058 C C . LEU A 1 137 ? 21.656 7.836 8.242 1 46.69 137 LEU A C 1
ATOM 1060 O O . LEU A 1 137 ? 22.828 7.781 7.867 1 46.69 137 LEU A O 1
ATOM 1064 N N . PRO A 1 138 ? 20.922 8.93 8.75 1 39.38 138 PRO A N 1
ATOM 1065 C CA . PRO A 1 138 ? 21.938 9.891 9.203 1 39.38 138 PRO A CA 1
ATOM 1066 C C . PRO A 1 138 ? 22.953 9.273 10.156 1 39.38 138 PRO A C 1
ATOM 1068 O O . PRO A 1 138 ? 22.672 8.258 10.805 1 39.38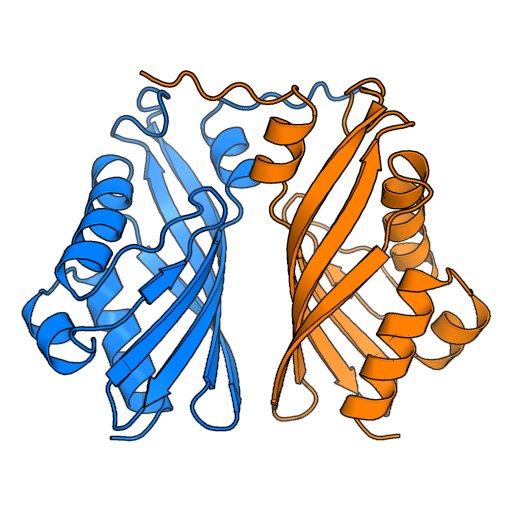 138 PRO A O 1
ATOM 1071 N N . MET B 1 1 ? -21.047 11.711 14.383 1 80.81 1 MET B N 1
ATOM 1072 C CA . MET B 1 1 ? -20.609 11.961 13.016 1 80.81 1 MET B CA 1
ATOM 1073 C C . MET B 1 1 ? -20.391 10.648 12.266 1 80.81 1 MET B C 1
ATOM 1075 O O . MET B 1 1 ? -19.953 9.656 12.859 1 80.81 1 MET B O 1
ATOM 1079 N N . SER B 1 2 ? -20.719 10.672 11.062 1 89.19 2 SER B N 1
ATOM 1080 C CA . SER B 1 2 ? -20.594 9.43 10.305 1 89.19 2 SER B CA 1
ATOM 1081 C C . SER B 1 2 ? -19.141 9.133 9.945 1 89.19 2 SER B C 1
ATOM 1083 O O . SER B 1 2 ? -18.281 10.016 10.031 1 89.19 2 SER B O 1
ATOM 1085 N N . THR B 1 3 ? -18.891 7.93 9.641 1 91.88 3 THR B N 1
ATOM 1086 C CA . THR B 1 3 ? -17.562 7.473 9.258 1 91.88 3 THR B CA 1
ATOM 1087 C C . THR B 1 3 ? -17.047 8.234 8.039 1 91.88 3 THR B C 1
ATOM 1089 O O . THR B 1 3 ? -15.914 8.703 8.016 1 91.88 3 THR B O 1
ATOM 1092 N N . ASN B 1 4 ? -17.891 8.414 7.086 1 92.06 4 ASN B N 1
ATOM 1093 C CA . ASN B 1 4 ? -17.5 9.094 5.859 1 92.06 4 ASN B CA 1
ATOM 1094 C C . ASN B 1 4 ? -17.188 10.57 6.113 1 92.06 4 ASN B C 1
ATOM 1096 O O . ASN B 1 4 ? -16.25 11.117 5.543 1 92.06 4 ASN B O 1
ATOM 1100 N N . LYS B 1 5 ? -18.016 11.195 6.938 1 94.5 5 LYS B N 1
ATOM 1101 C CA . LYS B 1 5 ? -17.781 12.602 7.262 1 94.5 5 LYS B CA 1
ATOM 1102 C C . LYS B 1 5 ? -16.484 12.789 8.031 1 94.5 5 LYS B C 1
ATOM 1104 O O . LYS B 1 5 ? -15.742 13.742 7.785 1 94.5 5 LYS B O 1
ATOM 1109 N N . THR B 1 6 ? -16.281 11.898 8.969 1 97.25 6 THR B N 1
ATOM 1110 C CA . THR B 1 6 ? -15.031 11.953 9.711 1 97.25 6 THR B CA 1
ATOM 1111 C C . THR B 1 6 ? -13.836 11.828 8.773 1 97.25 6 THR B C 1
ATOM 1113 O O . THR B 1 6 ? -12.859 12.57 8.891 1 97.25 6 THR B O 1
ATOM 1116 N N . PHE B 1 7 ? -13.914 10.945 7.82 1 98.19 7 PHE B N 1
ATOM 1117 C CA . PHE B 1 7 ? -12.828 10.742 6.875 1 98.19 7 PHE B CA 1
ATOM 1118 C C . PHE B 1 7 ? -12.641 11.969 5.988 1 98.19 7 PHE B C 1
ATOM 1120 O O . PHE B 1 7 ? -11.508 12.359 5.691 1 98.19 7 PHE B O 1
ATOM 1127 N N . ASP B 1 8 ? -13.742 12.586 5.551 1 97.5 8 ASP B N 1
ATOM 1128 C CA . ASP B 1 8 ? -13.641 13.805 4.762 1 97.5 8 ASP B CA 1
ATOM 1129 C C . ASP B 1 8 ? -12.898 14.898 5.527 1 97.5 8 ASP B C 1
ATOM 1131 O O . ASP B 1 8 ? -12.07 15.609 4.961 1 97.5 8 ASP B O 1
ATOM 1135 N N . ARG B 1 9 ? -13.203 15.016 6.754 1 97.81 9 ARG B N 1
ATOM 1136 C CA . ARG B 1 9 ? -12.516 15.984 7.602 1 97.81 9 ARG B CA 1
ATOM 1137 C C . ARG B 1 9 ? -11.039 15.641 7.758 1 97.81 9 ARG B C 1
ATOM 1139 O O . ARG B 1 9 ? -10.195 16.531 7.84 1 97.81 9 ARG B O 1
ATOM 1146 N N . PHE B 1 10 ? -10.805 14.391 7.824 1 98.62 10 PHE B N 1
ATOM 1147 C CA . PHE B 1 10 ? -9.414 13.945 7.914 1 98.62 10 PHE B CA 1
ATOM 1148 C C . PHE B 1 10 ? -8.625 14.375 6.684 1 98.62 10 PHE B C 1
ATOM 1150 O O . PHE B 1 10 ? -7.5 14.859 6.797 1 98.62 10 PHE B O 1
ATOM 1157 N N . VAL B 1 11 ? -9.211 14.172 5.496 1 98.69 11 VAL B N 1
ATOM 1158 C CA . VAL B 1 11 ? -8.555 14.57 4.254 1 98.69 11 VAL B CA 1
ATOM 1159 C C . VAL B 1 11 ? -8.281 16.078 4.27 1 98.69 11 VAL B C 1
ATOM 1161 O O . VAL B 1 11 ? -7.203 16.516 3.873 1 98.69 11 VAL B O 1
ATOM 1164 N N . GLU B 1 12 ? -9.227 16.875 4.746 1 98.44 12 GLU B N 1
ATOM 1165 C CA . GLU B 1 12 ? -9.016 18.312 4.914 1 98.44 12 GLU B CA 1
ATOM 1166 C C . GLU B 1 12 ? -7.863 18.594 5.871 1 98.44 12 GLU B C 1
ATOM 1168 O O . GLU B 1 12 ? -7.031 19.469 5.609 1 98.44 12 GLU B O 1
ATOM 1173 N N . PHE B 1 13 ? -7.828 17.844 6.934 1 98.69 13 PHE B N 1
ATOM 1174 C CA . PHE B 1 13 ? -6.797 18 7.953 1 98.69 13 PHE B CA 1
ATOM 1175 C C . PHE B 1 13 ? -5.41 17.781 7.352 1 98.69 13 PHE B C 1
ATOM 1177 O O . PHE B 1 13 ? -4.539 18.641 7.477 1 98.69 13 PHE B O 1
ATOM 1184 N N . ILE B 1 14 ? -5.203 16.719 6.605 1 98.5 14 ILE B N 1
ATOM 1185 C CA . ILE B 1 14 ? -3.854 16.406 6.152 1 98.5 14 ILE B CA 1
ATOM 1186 C C . ILE B 1 14 ? -3.451 17.359 5.027 1 98.5 14 ILE B C 1
ATOM 1188 O O . ILE B 1 14 ? -2.271 17.672 4.871 1 98.5 14 ILE B O 1
ATOM 1192 N N . ASN B 1 15 ? -4.391 17.875 4.316 1 98.62 15 ASN B N 1
ATOM 1193 C CA . ASN B 1 15 ? -4.039 18.766 3.207 1 98.62 15 ASN B CA 1
ATOM 1194 C C . ASN B 1 15 ? -3.852 20.203 3.676 1 98.62 15 ASN B C 1
ATOM 1196 O O . ASN B 1 15 ? -3.092 20.953 3.072 1 98.62 15 ASN B O 1
ATOM 1200 N N . SER B 1 16 ? -4.461 20.625 4.793 1 97.56 16 SER B N 1
ATOM 1201 C CA . SER B 1 16 ? -4.324 21.984 5.305 1 97.56 16 SER B CA 1
ATOM 1202 C C . SER B 1 16 ? -3.248 22.062 6.383 1 97.56 16 SER B C 1
ATOM 1204 O O . SER B 1 16 ? -2.67 23.125 6.605 1 97.56 16 SER B O 1
ATOM 1206 N N . GLY B 1 17 ? -3.072 20.969 7.059 1 96.31 17 GLY B N 1
ATOM 1207 C CA . GLY B 1 17 ? -2.207 20.984 8.227 1 96.31 17 GLY B CA 1
ATOM 1208 C C . GLY B 1 17 ? -2.83 21.688 9.422 1 96.31 17 GLY B C 1
ATOM 1209 O O . GLY B 1 17 ? -2.139 22 10.391 1 96.31 17 GLY B O 1
ATOM 1210 N N . ASP B 1 18 ? -4.098 21.906 9.359 1 96.81 18 ASP B N 1
ATOM 1211 C CA . ASP B 1 18 ? -4.805 22.641 10.406 1 96.81 18 ASP B CA 1
ATOM 1212 C C . ASP B 1 18 ? -4.957 21.781 11.664 1 96.81 18 ASP B C 1
ATOM 1214 O O . ASP B 1 18 ? -5.816 20.891 11.719 1 96.81 18 ASP B O 1
ATOM 1218 N N . ARG B 1 19 ? -4.23 22.047 12.648 1 97.12 19 ARG B N 1
ATOM 1219 C CA . ARG B 1 19 ? -4.199 21.281 13.883 1 97.12 19 ARG B CA 1
ATOM 1220 C C . ARG B 1 19 ? -5.574 21.234 14.539 1 97.12 19 ARG B C 1
ATOM 1222 O O . ARG B 1 19 ? -5.938 20.234 15.172 1 97.12 19 ARG B O 1
ATOM 1229 N N . THR B 1 20 ? -6.348 22.234 14.398 1 97.81 20 THR B N 1
ATOM 1230 C CA . THR B 1 20 ? -7.66 22.312 15.031 1 97.81 20 THR B CA 1
ATOM 1231 C C . THR B 1 20 ? -8.578 21.234 14.484 1 97.81 20 THR B C 1
ATOM 1233 O O . THR B 1 20 ? -9.398 20.672 15.219 1 97.81 20 THR B O 1
ATOM 1236 N N . LEU B 1 21 ? -8.516 21 13.219 1 97.62 21 LEU B N 1
ATOM 1237 C CA . LEU B 1 21 ? -9.273 19.906 12.633 1 97.62 21 LEU B CA 1
ATOM 1238 C C . LEU B 1 21 ? -8.844 18.562 13.211 1 97.62 21 LEU B C 1
ATOM 1240 O O . LEU B 1 21 ? -9.68 17.719 13.555 1 97.62 21 LEU B O 1
ATOM 1244 N N . GLY B 1 22 ? -7.488 18.344 13.336 1 98.19 22 GLY B N 1
ATOM 1245 C CA . GLY B 1 22 ? -6.957 17.109 13.906 1 98.19 22 GLY B CA 1
ATOM 1246 C C . GLY B 1 22 ? -7.449 16.859 15.32 1 98.19 22 GLY B C 1
ATOM 1247 O O . GLY B 1 22 ? -7.77 15.719 15.68 1 98.19 22 GLY B O 1
ATOM 1248 N N . GLU B 1 23 ? -7.516 17.891 16.094 1 98 23 GLU B N 1
ATOM 1249 C CA . GLU B 1 23 ? -7.965 17.797 17.469 1 98 23 GLU B CA 1
ATOM 1250 C C . GLU B 1 23 ? -9.383 17.234 17.547 1 98 23 GLU B C 1
ATOM 1252 O O . GLU B 1 23 ? -9.734 16.531 18.516 1 98 23 GLU B O 1
ATOM 1257 N N . GLN B 1 24 ? -10.148 17.438 16.578 1 97.31 24 GLN B N 1
ATOM 1258 C CA . GLN B 1 24 ? -11.555 17.031 16.562 1 97.31 24 GLN B CA 1
ATOM 1259 C C . GLN B 1 24 ? -11.711 15.586 16.125 1 97.31 24 GLN B C 1
ATOM 1261 O O . GLN B 1 24 ? -12.641 14.898 16.547 1 97.31 24 GLN B O 1
ATOM 1266 N N . ILE B 1 25 ? -10.758 15.07 15.32 1 98.12 25 ILE B N 1
ATOM 1267 C CA . ILE B 1 25 ? -11.094 13.836 14.625 1 98.12 25 ILE B CA 1
ATOM 1268 C C . ILE B 1 25 ? -10.055 12.758 14.945 1 98.12 25 ILE B C 1
ATOM 1270 O O . ILE B 1 25 ? -10.211 11.602 14.555 1 98.12 25 ILE B O 1
ATOM 1274 N N . ILE B 1 26 ? -8.992 13.094 15.609 1 98.56 26 ILE B N 1
ATOM 1275 C CA . ILE B 1 26 ? -7.98 12.109 16 1 98.56 26 ILE B CA 1
ATOM 1276 C C . ILE B 1 26 ? -8.117 11.781 17.484 1 98.56 26 ILE B C 1
ATOM 1278 O O . ILE B 1 26 ? -8.07 12.68 18.328 1 98.56 26 ILE B O 1
ATOM 1282 N N . ASP B 1 27 ? -8.312 10.539 17.75 1 98.5 27 ASP B N 1
ATOM 1283 C CA . ASP B 1 27 ? -8.375 10.094 19.141 1 98.5 27 ASP B CA 1
ATOM 1284 C C . ASP B 1 27 ? -7.023 10.258 19.828 1 98.5 27 ASP B C 1
ATOM 1286 O O . ASP B 1 27 ? -5.977 10.07 19.203 1 98.5 27 ASP B O 1
ATOM 1290 N N . GLU B 1 28 ? -6.961 10.523 21.047 1 97.31 28 GLU B N 1
ATOM 1291 C CA . GLU B 1 28 ? -5.73 10.734 21.812 1 97.31 28 GLU B CA 1
ATOM 1292 C C . GLU B 1 28 ? -4.867 9.477 21.828 1 97.31 28 GLU B C 1
ATOM 1294 O O . GLU B 1 28 ? -3.639 9.562 21.859 1 97.31 28 GLU B O 1
ATOM 1299 N N . SER B 1 29 ? -5.5 8.375 21.734 1 97 29 SER B N 1
ATOM 1300 C CA . SER B 1 29 ? -4.777 7.109 21.812 1 97 29 SER B CA 1
ATOM 1301 C C . SER B 1 29 ? -4.594 6.492 20.422 1 97 29 SER B C 1
ATOM 1303 O O . SER B 1 29 ? -4.293 5.301 20.312 1 97 29 SER B O 1
ATOM 1305 N N . ALA B 1 30 ? -4.895 7.289 19.422 1 98.62 30 ALA B N 1
ATOM 1306 C CA . ALA B 1 30 ? -4.797 6.77 18.062 1 98.62 30 ALA B CA 1
ATOM 1307 C C . ALA B 1 30 ? -3.395 6.23 17.781 1 98.62 30 ALA B C 1
ATOM 1309 O O . ALA B 1 30 ? -2.402 6.801 18.234 1 98.62 30 ALA B O 1
ATOM 1310 N N . GLU B 1 31 ? -3.262 5.152 17.031 1 98.62 31 GLU B N 1
ATOM 1311 C CA . GLU B 1 31 ? -2 4.566 16.594 1 98.62 31 GLU B CA 1
ATOM 1312 C C . GLU B 1 31 ? -1.858 4.645 15.078 1 98.62 31 GLU B C 1
ATOM 1314 O O . GLU B 1 31 ? -2.756 4.23 14.344 1 98.62 31 GLU B O 1
ATOM 1319 N N . PHE B 1 32 ? -0.805 5.129 14.664 1 97.94 32 PHE B N 1
ATOM 1320 C CA . PHE B 1 32 ? -0.5 5.25 13.242 1 97.94 32 PHE B CA 1
ATOM 1321 C C . PHE B 1 32 ? 0.685 4.371 12.867 1 97.94 32 PHE B C 1
ATOM 1323 O O . PHE B 1 32 ? 1.818 4.637 13.273 1 97.94 32 PHE B O 1
ATOM 1330 N N . HIS B 1 33 ? 0.4 3.348 12.07 1 97.19 33 HIS B N 1
ATOM 1331 C CA . HIS B 1 33 ? 1.396 2.371 11.641 1 97.19 33 HIS B CA 1
ATOM 1332 C C . HIS B 1 33 ? 1.94 2.709 10.258 1 97.19 33 HIS B C 1
ATOM 1334 O O . HIS B 1 33 ? 1.17 2.947 9.328 1 97.19 33 HIS B O 1
ATOM 1340 N N . VAL B 1 34 ? 3.262 2.742 10.203 1 90.81 34 VAL B N 1
ATOM 1341 C CA . VAL B 1 34 ? 3.947 2.9 8.922 1 90.81 34 VAL B CA 1
ATOM 1342 C C . VAL B 1 34 ? 4.852 1.699 8.664 1 90.81 34 VAL B C 1
ATOM 1344 O O . VAL B 1 34 ? 5.309 1.046 9.609 1 90.81 34 VAL B O 1
ATOM 1347 N N . PRO B 1 35 ? 5.066 1.326 7.387 1 86 35 PRO B N 1
ATOM 1348 C CA . PRO B 1 35 ? 5.789 0.086 7.094 1 86 35 PRO B CA 1
ATOM 1349 C C . PRO B 1 35 ? 7.234 0.118 7.578 1 86 35 PRO B C 1
ATOM 1351 O O . PRO B 1 35 ? 7.832 -0.934 7.82 1 86 35 PRO B O 1
ATOM 1354 N N . PHE B 1 36 ? 7.824 1.183 7.766 1 77.5 36 PHE B N 1
ATOM 1355 C CA . PHE B 1 36 ? 9.258 1.227 8.016 1 77.5 36 PHE B CA 1
ATOM 1356 C C . PHE B 1 36 ? 9.547 1.399 9.5 1 77.5 36 PHE B C 1
ATOM 1358 O O . PHE B 1 36 ? 10.711 1.468 9.906 1 77.5 36 PHE B O 1
ATOM 1365 N N . ASP B 1 37 ? 8.523 1.459 10.25 1 79.69 37 ASP B N 1
ATOM 1366 C CA . ASP B 1 37 ? 8.695 1.577 11.695 1 79.69 37 ASP B CA 1
ATOM 1367 C C . ASP B 1 37 ? 7.824 0.568 12.438 1 79.69 37 ASP B C 1
ATOM 1369 O O . ASP B 1 37 ? 6.625 0.458 12.172 1 79.69 37 ASP B O 1
ATOM 1373 N N . SER B 1 38 ? 8.422 -0.156 13.305 1 83.5 38 SER B N 1
ATOM 1374 C CA . SER B 1 38 ? 7.691 -1.163 14.07 1 83.5 38 SER B CA 1
ATOM 1375 C C . SER B 1 38 ? 6.836 -0.522 15.156 1 83.5 38 SER B C 1
ATOM 1377 O O . SER B 1 38 ? 5.855 -1.113 15.609 1 83.5 38 SER B O 1
ATOM 1379 N N . LYS B 1 39 ? 7.215 0.625 15.609 1 93 39 LYS B N 1
ATOM 1380 C CA . LYS B 1 39 ? 6.434 1.317 16.641 1 93 39 LYS B CA 1
ATOM 1381 C C . LYS B 1 39 ? 5.508 2.357 16 1 93 39 LYS B C 1
ATOM 1383 O O . LYS B 1 39 ? 5.957 3.203 15.227 1 93 39 LYS B O 1
ATOM 1388 N N . PRO B 1 40 ? 4.309 2.26 16.406 1 96.56 40 PRO B N 1
ATOM 1389 C CA . PRO B 1 40 ? 3.391 3.266 15.859 1 96.56 40 PRO B CA 1
ATOM 1390 C C . PRO B 1 40 ? 3.598 4.648 16.469 1 96.56 40 PRO B C 1
ATOM 1392 O O . PRO B 1 40 ? 4.039 4.758 17.625 1 96.56 40 PRO B O 1
ATOM 1395 N N . LEU B 1 41 ? 3.35 5.703 15.68 1 96.75 41 LEU B N 1
ATOM 1396 C CA . LEU B 1 41 ? 3.191 7.047 16.219 1 96.75 41 LEU B CA 1
ATOM 1397 C C . LEU B 1 41 ? 1.823 7.207 16.875 1 96.75 41 LEU B C 1
ATOM 1399 O O . LEU B 1 41 ? 0.866 6.527 16.5 1 96.75 41 LEU B O 1
ATOM 1403 N N . LYS B 1 42 ? 1.768 8.094 17.828 1 97.88 42 LYS B N 1
ATOM 1404 C CA . LYS B 1 42 ? 0.551 8.086 18.641 1 97.88 42 LYS B CA 1
ATOM 1405 C C . LYS B 1 42 ? -0.071 9.477 18.703 1 97.88 42 LYS B C 1
ATOM 1407 O O . LYS B 1 42 ? 0.641 10.477 18.844 1 97.88 42 LYS B O 1
ATOM 1412 N N . GLY B 1 43 ? -1.394 9.477 18.641 1 98.19 43 GLY B N 1
ATOM 1413 C CA . GLY B 1 43 ? -2.164 10.695 18.844 1 98.19 43 GLY B CA 1
ATOM 1414 C C . GLY B 1 43 ? -1.885 11.766 17.812 1 98.19 43 GLY B C 1
ATOM 1415 O O . GLY B 1 43 ? -1.203 11.508 16.812 1 98.19 43 GLY B O 1
ATOM 1416 N N . LEU B 1 44 ? -2.498 12.922 18.078 1 98.31 44 LEU B N 1
ATOM 1417 C CA . LEU B 1 44 ? -2.369 14.031 17.141 1 98.31 44 LEU B CA 1
ATOM 1418 C C . LEU B 1 44 ? -0.907 14.43 16.969 1 98.31 44 LEU B C 1
ATOM 1420 O O . LEU B 1 44 ? -0.46 14.711 15.859 1 98.31 44 LEU B O 1
ATOM 1424 N N . GLU B 1 45 ? -0.158 14.469 18 1 97.88 45 GLU B N 1
ATOM 1425 C CA . GLU B 1 45 ? 1.257 14.828 17.922 1 97.88 45 GLU B CA 1
ATOM 1426 C C . GLU B 1 45 ? 2.016 13.875 17 1 97.88 45 GLU B C 1
ATOM 1428 O O . GLU B 1 45 ? 2.857 14.312 16.219 1 97.88 45 GLU B O 1
ATOM 1433 N N . GLY B 1 46 ? 1.74 12.625 17.156 1 96.88 46 GLY B N 1
ATOM 1434 C CA . GLY B 1 46 ? 2.359 11.648 16.281 1 96.88 46 GLY B CA 1
ATOM 1435 C C . GLY B 1 46 ? 2.033 11.883 14.812 1 96.88 46 GLY B C 1
ATOM 1436 O O . GLY B 1 46 ? 2.914 11.789 13.953 1 96.88 46 GLY B O 1
ATOM 1437 N N . TYR B 1 47 ? 0.763 12.188 14.516 1 97.81 47 TYR B N 1
ATOM 1438 C CA . TYR B 1 47 ? 0.384 12.422 13.125 1 97.81 47 TYR B CA 1
ATOM 1439 C C . TYR B 1 47 ? 1.038 13.695 12.586 1 97.81 47 TYR B C 1
ATOM 1441 O O . TYR B 1 47 ? 1.465 13.734 11.43 1 97.81 47 TYR B O 1
ATOM 1449 N N . MET B 1 48 ? 1.086 14.68 13.438 1 97.75 48 MET B N 1
ATOM 1450 C CA . MET B 1 48 ? 1.71 15.938 13.023 1 97.75 48 MET B CA 1
ATOM 1451 C C . MET B 1 48 ? 3.186 15.727 12.703 1 97.75 48 MET B C 1
ATOM 1453 O O . MET B 1 48 ? 3.732 16.391 11.82 1 97.75 48 MET B O 1
ATOM 1457 N N . GLN B 1 49 ? 3.855 14.844 13.375 1 95.31 49 GLN B N 1
ATOM 1458 C CA . GLN B 1 49 ? 5.238 14.5 13.055 1 95.31 49 GLN B CA 1
ATOM 1459 C C . GLN B 1 49 ? 5.352 13.898 11.656 1 95.31 49 GLN B C 1
ATOM 1461 O O . GLN B 1 49 ? 6.25 14.25 10.898 1 95.31 49 GLN B O 1
ATOM 1466 N N . ILE B 1 50 ? 4.477 13.023 11.328 1 94.5 50 ILE B N 1
ATOM 1467 C CA . ILE B 1 50 ? 4.457 12.406 10.008 1 94.5 50 ILE B CA 1
ATOM 1468 C C . ILE B 1 50 ? 4.266 13.484 8.945 1 94.5 50 ILE B C 1
ATOM 1470 O O . ILE B 1 50 ? 5.023 13.555 7.973 1 94.5 50 ILE B O 1
ATOM 1474 N N . LEU B 1 51 ? 3.256 14.305 9.141 1 96.88 51 LEU B N 1
ATOM 1475 C CA . LEU B 1 51 ? 2.971 15.383 8.203 1 96.88 51 LEU B CA 1
ATOM 1476 C C . LEU B 1 51 ? 4.168 16.328 8.07 1 96.88 51 LEU B C 1
ATOM 1478 O O . LEU B 1 51 ? 4.504 16.75 6.965 1 96.88 51 LEU B O 1
ATOM 1482 N N . GLY B 1 52 ? 4.777 16.609 9.211 1 96.25 52 GLY B N 1
ATOM 1483 C CA . GLY B 1 52 ? 5.934 17.484 9.219 1 96.25 52 GLY B CA 1
ATOM 1484 C C . GLY B 1 52 ? 7.105 16.938 8.422 1 96.25 52 GLY B C 1
ATOM 1485 O O . GLY B 1 52 ? 7.785 17.672 7.715 1 96.25 52 GLY B O 1
ATOM 1486 N N . MET B 1 53 ? 7.34 15.719 8.594 1 93.06 53 MET B N 1
ATOM 1487 C CA . MET B 1 53 ? 8.406 15.078 7.832 1 93.06 53 MET B CA 1
ATOM 1488 C C . MET B 1 53 ? 8.141 15.172 6.336 1 93.06 53 MET B C 1
ATOM 1490 O O . MET B 1 53 ? 9.023 15.555 5.566 1 93.06 53 MET B O 1
ATOM 1494 N N . MET B 1 54 ? 6.926 14.828 5.914 1 96.75 54 MET B N 1
ATOM 1495 C CA . MET B 1 54 ? 6.578 14.883 4.496 1 96.75 54 MET B CA 1
ATOM 1496 C C . MET B 1 54 ? 6.641 16.312 3.971 1 96.75 54 MET B C 1
ATOM 1498 O O . MET B 1 54 ? 7.266 16.578 2.939 1 96.75 54 MET B O 1
ATOM 1502 N N . ARG B 1 55 ? 6.082 17.203 4.715 1 97.88 55 ARG B N 1
ATOM 1503 C CA . ARG B 1 55 ? 6.004 18.594 4.242 1 97.88 55 ARG B CA 1
ATOM 1504 C C . ARG B 1 55 ? 7.359 19.281 4.348 1 97.88 55 ARG B C 1
ATOM 1506 O O . ARG B 1 55 ? 7.59 20.312 3.705 1 97.88 55 ARG B O 1
ATOM 1513 N N . GLY B 1 56 ? 8.219 18.812 5.258 1 97.56 56 GLY B N 1
ATOM 1514 C CA . GLY B 1 56 ? 9.594 19.297 5.266 1 97.56 56 GLY B CA 1
ATOM 1515 C C . GLY B 1 56 ? 10.328 19.016 3.969 1 97.56 56 GLY B C 1
ATOM 1516 O O . GLY B 1 56 ? 11.133 19.828 3.514 1 97.56 56 GLY B O 1
ATOM 1517 N N . ALA B 1 57 ? 10.055 17.953 3.373 1 97.69 57 ALA B N 1
ATOM 1518 C CA . ALA B 1 57 ? 10.688 17.547 2.121 1 97.69 57 ALA B CA 1
ATOM 1519 C C . ALA B 1 57 ? 9.898 18.047 0.917 1 97.69 57 ALA B C 1
ATOM 1521 O O . ALA B 1 57 ? 10.477 18.422 -0.102 1 97.69 57 ALA B O 1
ATOM 1522 N N . PHE B 1 58 ? 8.57 17.969 1.041 1 98.62 58 PHE B N 1
ATOM 1523 C CA . PHE B 1 58 ? 7.629 18.344 -0.007 1 98.62 58 PHE B CA 1
ATOM 1524 C C . PHE B 1 58 ? 6.629 19.375 0.505 1 98.62 58 PHE B C 1
ATOM 1526 O O . PHE B 1 58 ? 5.469 19.047 0.755 1 98.62 58 PHE B O 1
ATOM 1533 N N . PRO B 1 59 ? 6.953 20.594 0.554 1 98.5 59 PRO B N 1
ATOM 1534 C CA . PRO B 1 59 ? 6.141 21.609 1.233 1 98.5 59 PRO B CA 1
ATOM 1535 C C . PRO B 1 59 ? 4.77 21.797 0.586 1 98.5 59 PRO B C 1
ATOM 1537 O O . PRO B 1 59 ? 3.812 22.188 1.26 1 98.5 59 PRO B O 1
ATOM 1540 N N . ASP B 1 60 ? 4.609 21.531 -0.699 1 98.5 60 ASP B N 1
ATOM 1541 C CA . ASP B 1 60 ? 3.355 21.719 -1.42 1 98.5 60 ASP B CA 1
ATOM 1542 C C . ASP B 1 60 ? 2.602 20.406 -1.57 1 98.5 60 ASP B C 1
ATOM 1544 O O . ASP B 1 60 ? 1.711 20.281 -2.416 1 98.5 60 ASP B O 1
ATOM 1548 N N . ILE B 1 61 ? 2.941 19.406 -0.809 1 98.69 61 ILE B N 1
ATOM 1549 C CA . ILE B 1 61 ? 2.385 18.062 -0.95 1 98.69 61 ILE B CA 1
ATOM 1550 C C . ILE B 1 61 ? 0.87 18.109 -0.763 1 98.69 61 ILE B C 1
ATOM 1552 O O . ILE B 1 61 ? 0.367 18.828 0.101 1 98.69 61 ILE B O 1
ATOM 1556 N N . GLN B 1 62 ? 0.121 17.375 -1.571 1 98.75 62 GLN B N 1
ATOM 1557 C CA . GLN B 1 62 ? -1.326 17.219 -1.481 1 98.75 62 GLN B CA 1
ATOM 1558 C C . GLN B 1 62 ? -1.729 15.758 -1.668 1 98.75 62 GLN B C 1
ATOM 1560 O O . GLN B 1 62 ? -1.207 15.07 -2.551 1 98.75 62 GLN B O 1
ATOM 1565 N N . TRP B 1 63 ? -2.594 15.328 -0.844 1 98.75 63 TRP B N 1
ATOM 1566 C CA . TRP B 1 63 ? -3.172 13.992 -0.928 1 98.75 63 TRP B CA 1
ATOM 1567 C C . TRP B 1 63 ? -4.547 14.039 -1.589 1 98.75 63 TRP B C 1
ATOM 1569 O O . TRP B 1 63 ? -5.477 14.656 -1.063 1 98.75 63 TRP B O 1
ATOM 1579 N N . THR B 1 64 ? -4.688 13.414 -2.691 1 98.81 64 THR B N 1
ATOM 1580 C CA . THR B 1 64 ? -5.957 13.32 -3.402 1 98.81 64 THR B CA 1
ATOM 1581 C C . THR B 1 64 ? -6.543 11.914 -3.27 1 98.81 64 THR B C 1
ATOM 1583 O O . THR B 1 64 ? -5.875 10.922 -3.568 1 98.81 64 THR B O 1
ATOM 1586 N N . VAL B 1 65 ? -7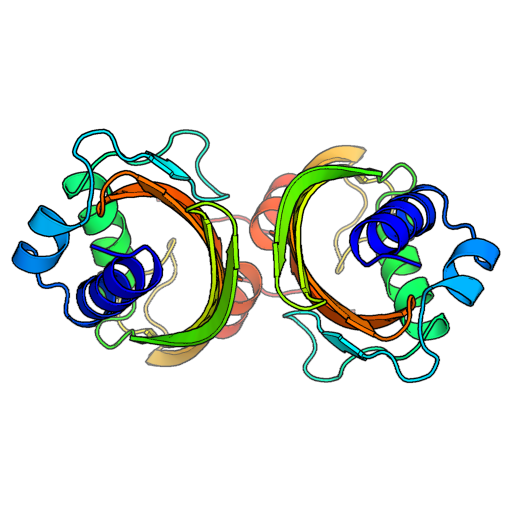.773 11.836 -2.816 1 98.75 65 VAL B N 1
ATOM 1587 C CA . VAL B 1 65 ? -8.453 10.547 -2.688 1 98.75 65 VAL B CA 1
ATOM 1588 C C . VAL B 1 65 ? -8.953 10.086 -4.055 1 98.75 65 VAL B C 1
ATOM 1590 O O . VAL B 1 65 ? -9.727 10.789 -4.711 1 98.75 65 VAL B O 1
ATOM 1593 N N . GLU B 1 66 ? -8.531 8.922 -4.453 1 98.38 66 GLU B N 1
ATOM 1594 C CA . GLU B 1 66 ? -8.984 8.359 -5.719 1 98.38 66 GLU B CA 1
ATOM 1595 C C . GLU B 1 66 ? -10.227 7.5 -5.527 1 98.38 66 GLU B C 1
ATOM 1597 O O . GLU B 1 66 ? -11.125 7.496 -6.371 1 98.38 66 GLU B O 1
ATOM 1602 N N . GLU B 1 67 ? -10.195 6.832 -4.457 1 97.56 67 GLU B N 1
ATOM 1603 C CA . GLU B 1 67 ? -11.258 5.871 -4.168 1 97.56 67 GLU B CA 1
ATOM 1604 C C . GLU B 1 67 ? -11.273 5.496 -2.688 1 97.56 67 GLU B C 1
ATOM 1606 O O . GLU B 1 67 ? -10.234 5.543 -2.02 1 97.56 67 GLU B O 1
ATOM 1611 N N . THR B 1 68 ? -12.484 5.207 -2.18 1 97.88 68 THR B N 1
ATOM 1612 C CA . THR B 1 68 ? -12.617 4.691 -0.821 1 97.88 68 THR B CA 1
ATOM 1613 C C . THR B 1 68 ? -13.453 3.416 -0.805 1 97.88 68 THR B C 1
ATOM 1615 O O . THR B 1 68 ? -14.297 3.207 -1.681 1 97.88 68 THR B O 1
ATOM 1618 N N . VAL B 1 69 ? -13.109 2.523 0.055 1 98.19 69 VAL B N 1
ATOM 1619 C CA . VAL B 1 69 ? -13.922 1.373 0.441 1 98.19 69 VAL B CA 1
ATOM 1620 C C . VAL B 1 69 ? -14.227 1.438 1.936 1 98.19 69 VAL B C 1
ATOM 1622 O O . VAL B 1 69 ? -13.328 1.604 2.756 1 98.19 69 VAL B O 1
ATOM 1625 N N . CYS B 1 70 ? -15.508 1.383 2.246 1 97.06 70 CYS B N 1
ATOM 1626 C CA . CYS B 1 70 ? -15.93 1.593 3.629 1 97.06 70 CYS B CA 1
ATOM 1627 C C . CYS B 1 70 ? -16.781 0.428 4.125 1 97.06 70 CYS B C 1
ATOM 1629 O O . CYS B 1 70 ? -17.641 -0.069 3.402 1 97.06 70 CYS B O 1
ATOM 1631 N N . GLU B 1 71 ? -16.453 -0.061 5.367 1 95.75 71 GLU B N 1
ATOM 1632 C CA . GLU B 1 71 ? -17.219 -1.109 6.031 1 95.75 71 GLU B CA 1
ATOM 1633 C C . GLU B 1 71 ? -17.078 -1.023 7.551 1 95.75 71 GLU B C 1
ATOM 1635 O O . GLU B 1 71 ? -15.969 -1.11 8.078 1 95.75 71 GLU B O 1
ATOM 1640 N N . GLY B 1 72 ? -18.188 -1.007 8.297 1 91.88 72 GLY B N 1
ATOM 1641 C CA . GLY B 1 72 ? -18.156 -1.147 9.75 1 91.88 72 GLY B CA 1
ATOM 1642 C C . GLY B 1 72 ? -17.188 -0.207 10.422 1 91.88 72 GLY B C 1
ATOM 1643 O O . GLY B 1 72 ? -16.375 -0.633 11.25 1 91.88 72 GLY B O 1
ATOM 1644 N N . GLY B 1 73 ? -17.062 1.033 10.109 1 96 73 GLY B N 1
ATOM 1645 C CA . GLY B 1 73 ? -16.188 1.997 10.758 1 96 73 GLY B CA 1
ATOM 1646 C C . GLY B 1 73 ? -14.781 2.016 10.172 1 96 73 GLY B C 1
ATOM 1647 O O . GLY B 1 73 ? -13.891 2.689 10.695 1 96 73 GLY B O 1
ATOM 1648 N N . LYS B 1 74 ? -14.625 1.187 9.25 1 98 74 LYS B N 1
ATOM 1649 C CA . LYS B 1 74 ? -13.336 1.183 8.562 1 98 74 LYS B CA 1
ATOM 1650 C C . LYS B 1 74 ? -13.43 1.875 7.207 1 98 74 LYS B C 1
ATOM 1652 O O . LYS B 1 74 ? -14.438 1.736 6.504 1 98 74 LYS B O 1
ATOM 1657 N N . VAL B 1 75 ? -12.383 2.605 6.898 1 98.5 75 VAL B N 1
ATOM 1658 C CA . VAL B 1 75 ? -12.25 3.26 5.602 1 98.5 75 VAL B CA 1
ATOM 1659 C C . VAL B 1 75 ? -10.883 2.947 5.004 1 98.5 75 VAL B C 1
ATOM 1661 O O . VAL B 1 75 ? -9.852 3.141 5.656 1 98.5 75 VAL B O 1
ATOM 1664 N N . VAL B 1 76 ? -10.883 2.379 3.848 1 98.75 76 VAL B N 1
ATOM 1665 C CA . VAL B 1 76 ? -9.648 2.307 3.07 1 98.75 76 VAL B CA 1
ATOM 1666 C C . VAL B 1 76 ? -9.664 3.363 1.968 1 98.75 76 VAL B C 1
ATOM 1668 O O . VAL B 1 76 ? -10.672 3.518 1.267 1 98.75 76 VAL B O 1
ATOM 1671 N N . ALA B 1 77 ? -8.609 4.082 1.877 1 98.81 77 ALA B N 1
ATOM 1672 C CA . ALA B 1 77 ? -8.492 5.117 0.852 1 98.81 77 ALA B CA 1
ATOM 1673 C C . ALA B 1 77 ? -7.258 4.887 -0.02 1 98.81 77 ALA B C 1
ATOM 1675 O O . ALA B 1 77 ? -6.168 4.625 0.493 1 98.81 77 ALA B O 1
ATOM 1676 N N . ARG B 1 78 ? -7.438 4.895 -1.292 1 98.69 78 ARG B N 1
ATOM 1677 C CA . ARG B 1 78 ? -6.352 4.984 -2.262 1 98.69 78 ARG B CA 1
ATOM 1678 C C . ARG B 1 78 ? -6.07 6.434 -2.635 1 98.69 78 ARG B C 1
ATOM 1680 O O . ARG B 1 78 ? -6.98 7.172 -3.016 1 98.69 78 ARG B O 1
ATOM 1687 N N . PHE B 1 79 ? -4.812 6.805 -2.475 1 98.69 79 PHE B N 1
ATOM 1688 C CA . PHE B 1 79 ? -4.43 8.195 -2.688 1 98.69 79 PHE B CA 1
ATOM 1689 C C . PHE B 1 79 ? -3.486 8.32 -3.877 1 98.69 79 PHE B C 1
ATOM 1691 O O . PHE B 1 79 ? -2.715 7.402 -4.164 1 98.69 79 PHE B O 1
ATOM 1698 N N . THR B 1 80 ? -3.617 9.391 -4.566 1 98.25 80 THR B N 1
ATOM 1699 C CA . THR B 1 80 ? -2.518 9.969 -5.332 1 98.25 80 THR B CA 1
ATOM 1700 C C . THR B 1 80 ? -1.95 11.195 -4.625 1 98.25 80 THR B C 1
ATOM 1702 O O . THR B 1 80 ? -2.67 12.164 -4.383 1 98.25 80 THR B O 1
ATOM 1705 N N . THR B 1 81 ? -0.715 11.148 -4.277 1 98.25 81 THR B N 1
ATOM 1706 C CA . THR B 1 81 ? -0.036 12.242 -3.582 1 98.25 81 THR B CA 1
ATOM 1707 C C . THR B 1 81 ? 0.938 12.953 -4.516 1 98.25 81 THR B C 1
ATOM 1709 O O . THR B 1 81 ? 1.701 12.312 -5.234 1 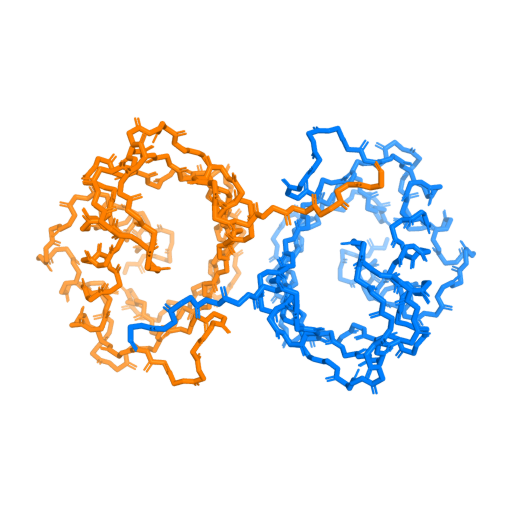98.25 81 THR B O 1
ATOM 1712 N N . ARG B 1 82 ? 0.854 14.234 -4.555 1 98.69 82 ARG B N 1
ATOM 1713 C CA . ARG B 1 82 ? 1.736 15.031 -5.402 1 98.69 82 ARG B CA 1
ATOM 1714 C C . ARG B 1 82 ? 2.445 16.109 -4.598 1 98.69 82 ARG B C 1
ATOM 1716 O O . ARG B 1 82 ? 1.882 16.641 -3.641 1 98.69 82 ARG B O 1
ATOM 1723 N N . GLY B 1 83 ? 3.633 16.422 -4.996 1 98.62 83 GLY B N 1
ATOM 1724 C CA . GLY B 1 83 ? 4.453 17.453 -4.379 1 98.62 83 GLY B CA 1
ATOM 1725 C C . GLY B 1 83 ? 5.758 17.688 -5.109 1 98.62 83 GLY B C 1
ATOM 1726 O O . GLY B 1 83 ? 6.016 17.078 -6.152 1 98.62 83 GLY B O 1
ATOM 1727 N N . THR B 1 84 ? 6.477 18.641 -4.602 1 98.81 84 THR B N 1
ATOM 1728 C CA . THR B 1 84 ? 7.789 18.969 -5.148 1 98.81 84 THR B CA 1
ATOM 1729 C C . THR B 1 84 ? 8.875 18.75 -4.102 1 98.81 84 THR B C 1
ATOM 1731 O O . THR B 1 84 ? 8.758 19.219 -2.969 1 98.81 84 THR B O 1
ATOM 1734 N N . HIS B 1 85 ? 9.914 18.062 -4.512 1 98.44 85 HIS B N 1
ATOM 1735 C CA . HIS B 1 85 ? 11.008 17.734 -3.607 1 98.44 85 HIS B CA 1
ATOM 1736 C C . HIS B 1 85 ? 11.953 18.906 -3.422 1 98.44 85 HIS B C 1
ATOM 1738 O O . HIS B 1 85 ? 12.922 19.062 -4.168 1 98.44 85 HIS B O 1
ATOM 1744 N N . THR B 1 86 ? 11.742 19.609 -2.295 1 98.44 86 THR B N 1
ATOM 1745 C CA . THR B 1 86 ? 12.562 20.812 -2.121 1 98.44 86 THR B CA 1
ATOM 1746 C C . THR B 1 86 ? 13.258 20.797 -0.763 1 98.44 86 THR B C 1
ATOM 1748 O O . THR B 1 86 ? 13.922 21.766 -0.389 1 98.44 86 THR B O 1
ATOM 1751 N N . GLY B 1 87 ? 13.086 19.797 0.085 1 97.69 87 GLY B N 1
ATOM 1752 C CA . GLY B 1 87 ? 13.82 19.547 1.312 1 97.69 87 GLY B CA 1
ATOM 1753 C C . GLY B 1 87 ? 14.391 18.141 1.375 1 97.69 87 GLY B C 1
ATOM 1754 O O . GLY B 1 87 ? 14.062 17.281 0.543 1 97.69 87 GLY B O 1
ATOM 1755 N N . PRO B 1 88 ? 15.289 17.953 2.332 1 95.56 88 PRO B N 1
ATOM 1756 C CA . PRO B 1 88 ? 15.867 16.609 2.445 1 95.56 88 PRO B CA 1
ATOM 1757 C C . PRO B 1 88 ? 14.828 15.555 2.799 1 95.56 88 PRO B C 1
ATOM 1759 O O . PRO B 1 88 ? 13.875 15.836 3.525 1 95.56 88 PRO B O 1
ATOM 1762 N N . PHE B 1 89 ? 14.992 14.367 2.211 1 94.06 89 PHE B N 1
ATOM 1763 C CA . PHE B 1 89 ? 14.086 13.25 2.471 1 94.06 89 PHE B CA 1
ATOM 1764 C C . PHE B 1 89 ? 14.852 11.938 2.553 1 94.06 89 PHE B C 1
ATOM 1766 O O . PHE B 1 89 ? 15.445 11.5 1.567 1 94.06 89 PHE B O 1
ATOM 1773 N N . LEU B 1 90 ? 14.781 11.344 3.715 1 87.94 90 LEU B N 1
ATOM 1774 C CA . LEU B 1 90 ? 15.469 10.078 3.961 1 87.94 90 LEU B CA 1
ATOM 1775 C C . LEU B 1 90 ? 16.906 10.141 3.453 1 87.94 90 LEU B C 1
ATOM 1777 O O . LEU B 1 90 ? 17.344 9.258 2.703 1 87.94 90 LEU B O 1
ATOM 1781 N N . GLY B 1 91 ? 17.547 11.195 3.76 1 86.88 91 GLY B N 1
ATOM 1782 C CA . GLY B 1 91 ? 18.953 11.352 3.439 1 86.88 91 GLY B CA 1
ATOM 1783 C C . GLY B 1 91 ? 19.203 11.836 2.023 1 86.88 91 GLY B C 1
ATOM 1784 O O . GLY B 1 91 ? 20.344 12.047 1.624 1 86.88 91 GLY B O 1
ATOM 1785 N N . THR B 1 92 ? 18.203 12.031 1.284 1 91.06 92 THR B N 1
ATOM 1786 C CA . THR B 1 92 ? 18.312 12.516 -0.088 1 91.06 92 THR B CA 1
ATOM 1787 C C . THR B 1 92 ? 18.188 14.031 -0.142 1 91.06 92 THR B C 1
ATOM 1789 O O . THR B 1 92 ? 17.203 14.594 0.342 1 91.06 92 THR B O 1
ATOM 1792 N N . PRO B 1 93 ? 19.172 14.656 -0.713 1 94.69 93 PRO B N 1
ATOM 1793 C CA . PRO B 1 93 ? 19.031 16.109 -0.876 1 94.69 93 PRO B CA 1
ATOM 1794 C C . PRO B 1 93 ? 17.906 16.484 -1.831 1 94.69 93 PRO B C 1
ATOM 1796 O O . PRO B 1 93 ? 17.469 15.656 -2.633 1 94.69 93 PRO B O 1
ATOM 1799 N N . PRO B 1 94 ? 17.453 17.688 -1.709 1 96.94 94 PRO B N 1
ATOM 1800 C CA . PRO B 1 94 ? 16.391 18.125 -2.623 1 96.94 94 PRO B CA 1
ATOM 1801 C C . PRO B 1 94 ? 16.781 17.969 -4.094 1 96.94 94 PRO B C 1
ATOM 1803 O O . PRO B 1 94 ? 17.891 18.359 -4.488 1 96.94 94 PRO B O 1
ATOM 1806 N N . SER B 1 95 ? 15.922 17.469 -4.824 1 96.25 95 SER B N 1
ATOM 1807 C CA . SER B 1 95 ? 16.172 17.25 -6.246 1 96.25 95 SER B CA 1
ATOM 1808 C C . SER B 1 95 ? 15.508 18.328 -7.094 1 96.25 95 SER B C 1
ATOM 1810 O O . SER B 1 95 ? 15.836 18.5 -8.273 1 96.25 95 SER B O 1
ATOM 1812 N N . GLY B 1 96 ? 14.469 18.984 -6.496 1 97.75 96 GLY B N 1
ATOM 1813 C CA . GLY B 1 96 ? 13.695 19.969 -7.242 1 97.75 96 GLY B CA 1
ATOM 1814 C C . GLY B 1 96 ? 12.633 19.359 -8.125 1 97.75 96 GLY B C 1
ATOM 1815 O O . GLY B 1 96 ? 11.867 20.078 -8.773 1 97.75 96 GLY B O 1
ATOM 1816 N N . LYS B 1 97 ? 12.469 18.094 -8.141 1 97.62 97 LYS B N 1
ATOM 1817 C CA . LYS B 1 97 ? 11.547 17.391 -9.031 1 97.62 97 LYS B CA 1
ATOM 1818 C C . LYS B 1 97 ? 10.133 17.359 -8.445 1 97.62 97 LYS B C 1
ATOM 1820 O O . LYS B 1 97 ? 9.969 17.266 -7.227 1 97.62 97 LYS B O 1
ATOM 1825 N N . ALA B 1 98 ? 9.156 17.375 -9.336 1 98.38 98 ALA B N 1
ATOM 1826 C CA . ALA B 1 98 ? 7.785 17.016 -8.961 1 98.38 98 ALA B CA 1
ATOM 1827 C C . ALA B 1 98 ? 7.629 15.5 -8.828 1 98.38 98 ALA B C 1
ATOM 1829 O O . ALA B 1 98 ? 8.18 14.742 -9.625 1 98.38 98 ALA B O 1
ATOM 1830 N N . ILE B 1 99 ? 6.945 15.141 -7.836 1 97.88 99 ILE B N 1
ATOM 1831 C CA . ILE B 1 99 ? 6.742 13.711 -7.613 1 97.88 99 ILE B CA 1
ATOM 1832 C C . ILE B 1 99 ? 5.254 13.391 -7.66 1 97.88 99 ILE B C 1
ATOM 1834 O O . ILE B 1 99 ? 4.414 14.281 -7.523 1 97.88 99 ILE B O 1
ATOM 1838 N N . GLN B 1 100 ? 4.918 12.203 -7.953 1 97.56 100 GLN B N 1
ATOM 1839 C CA . GLN B 1 100 ? 3.607 11.578 -7.812 1 97.56 100 GLN B CA 1
ATOM 1840 C C . GLN B 1 100 ? 3.717 10.203 -7.164 1 97.56 100 GLN B C 1
ATOM 1842 O O . GLN B 1 100 ? 4.457 9.344 -7.645 1 97.56 100 GLN B O 1
ATOM 1847 N N . MET B 1 101 ? 2.965 10.008 -6.125 1 96.88 101 MET B N 1
ATOM 1848 C CA . MET B 1 101 ? 3.084 8.781 -5.348 1 96.88 101 MET B CA 1
ATOM 1849 C C . MET B 1 101 ? 1.71 8.211 -5.02 1 96.88 101 MET B C 1
ATOM 1851 O O . MET B 1 101 ? 0.812 8.945 -4.598 1 96.88 101 MET B O 1
ATOM 1855 N N . THR B 1 102 ? 1.546 6.941 -5.219 1 97.31 102 THR B N 1
ATOM 1856 C CA . THR B 1 102 ? 0.332 6.277 -4.754 1 97.31 102 THR B CA 1
ATOM 1857 C C . THR B 1 102 ? 0.479 5.836 -3.303 1 97.31 102 THR B C 1
ATOM 1859 O O . THR B 1 102 ? 1.594 5.617 -2.826 1 97.31 102 THR B O 1
ATOM 1862 N N . ALA B 1 103 ? -0.575 5.777 -2.586 1 98 103 ALA B N 1
ATOM 1863 C CA . ALA B 1 103 ? -0.659 5.242 -1.23 1 98 103 ALA B CA 1
ATOM 1864 C C . ALA B 1 103 ? -2.01 4.578 -0.986 1 98 103 ALA B C 1
ATOM 1866 O O . ALA B 1 103 ? -2.996 4.895 -1.656 1 98 103 ALA B O 1
ATOM 1867 N N . MET B 1 104 ? -2.055 3.615 -0.132 1 98.69 104 MET B N 1
ATOM 1868 C CA . MET B 1 104 ? -3.289 3.029 0.383 1 98.69 104 MET B CA 1
ATOM 1869 C C . MET B 1 104 ? -3.258 2.947 1.905 1 98.69 104 MET B C 1
ATOM 1871 O O . MET B 1 104 ? -2.318 2.398 2.482 1 98.69 104 MET B O 1
ATOM 1875 N N . ASN B 1 105 ? -4.234 3.523 2.547 1 98.75 105 ASN B N 1
ATOM 1876 C CA . ASN B 1 105 ? -4.297 3.592 4.004 1 98.75 105 ASN B CA 1
ATOM 1877 C C . ASN B 1 105 ? -5.613 3.027 4.535 1 98.75 105 ASN B C 1
ATOM 1879 O O . ASN B 1 105 ? -6.672 3.254 3.951 1 98.75 105 ASN B O 1
ATOM 1883 N N . LEU B 1 106 ? -5.531 2.264 5.566 1 98.75 106 LEU B N 1
ATOM 1884 C CA . LEU B 1 106 ? -6.691 1.729 6.277 1 98.75 106 LEU B CA 1
ATOM 1885 C C . LEU B 1 106 ? -6.902 2.461 7.598 1 98.75 106 LEU B C 1
ATOM 1887 O O . LEU B 1 106 ? -6 2.516 8.438 1 98.75 106 LEU B O 1
ATOM 1891 N N . TYR B 1 107 ? -8.07 3.027 7.758 1 98.75 107 TYR B N 1
ATOM 1892 C CA . TYR B 1 107 ? -8.43 3.781 8.953 1 98.75 107 TYR B CA 1
ATOM 1893 C C . TYR B 1 107 ? -9.516 3.062 9.75 1 98.75 107 TYR B C 1
ATOM 1895 O O . TYR B 1 107 ? -10.453 2.506 9.164 1 98.75 107 TYR B O 1
ATOM 1903 N N . LYS B 1 108 ? -9.375 3.08 10.984 1 98.62 108 LYS B N 1
ATOM 1904 C CA . LYS B 1 108 ? -10.461 2.715 11.891 1 98.62 108 LYS B CA 1
ATOM 1905 C C . LYS B 1 108 ? -11.031 3.947 12.586 1 98.62 108 LYS B C 1
ATOM 1907 O O . LYS B 1 108 ? -10.289 4.723 13.195 1 98.62 108 LYS B O 1
ATOM 1912 N N . ILE B 1 109 ? -12.312 4.121 12.5 1 98.5 109 ILE B N 1
ATOM 1913 C CA . ILE B 1 109 ? -13 5.281 13.047 1 98.5 109 ILE B CA 1
ATOM 1914 C C . ILE B 1 109 ? -14.039 4.832 14.07 1 98.5 109 ILE B C 1
ATOM 1916 O O . ILE B 1 109 ? -14.875 3.975 13.781 1 98.5 109 ILE B O 1
ATOM 1920 N N . VAL B 1 110 ? -13.961 5.289 15.219 1 97.56 110 VAL B N 1
ATOM 1921 C CA . VAL B 1 110 ? -14.883 5.012 16.312 1 97.56 110 VAL B CA 1
ATOM 1922 C C . VAL B 1 110 ? -15.406 6.324 16.891 1 97.56 110 VAL B C 1
ATOM 1924 O O . VAL B 1 110 ? -14.617 7.203 17.25 1 97.56 110 VAL B O 1
ATOM 1927 N N . ASP B 1 111 ? -16.75 6.449 16.906 1 95.5 111 ASP B N 1
ATOM 1928 C CA . ASP B 1 111 ? -17.406 7.605 17.5 1 95.5 111 ASP B CA 1
ATOM 1929 C C . ASP B 1 111 ? -16.875 8.906 16.906 1 95.5 111 ASP B C 1
ATOM 1931 O O . ASP B 1 111 ? -16.531 9.836 17.656 1 95.5 111 ASP B O 1
ATOM 1935 N N . GLY B 1 112 ? -16.656 8.852 15.664 1 96.62 112 GLY B N 1
ATOM 1936 C CA . GLY B 1 112 ? -16.312 10.062 14.93 1 96.62 112 GLY B CA 1
ATOM 1937 C C . GLY B 1 112 ? -14.844 10.43 15.031 1 96.62 112 GLY B C 1
ATOM 1938 O O . GLY B 1 112 ? -14.445 11.531 14.648 1 96.62 112 GLY B O 1
ATOM 1939 N N . LYS B 1 113 ? -13.984 9.547 15.5 1 98.25 113 LYS B N 1
ATOM 1940 C CA . LYS B 1 113 ? -12.547 9.805 15.625 1 98.25 113 LYS B CA 1
ATOM 1941 C C . LYS B 1 113 ? -11.727 8.672 15.023 1 98.25 113 LYS B C 1
ATOM 1943 O O . LYS B 1 113 ? -12.102 7.5 15.148 1 98.25 113 LYS B O 1
ATOM 1948 N N . ILE B 1 114 ? -10.641 9.039 14.406 1 98.56 114 ILE B N 1
ATOM 1949 C CA . ILE B 1 114 ? -9.68 8.039 13.953 1 98.56 114 ILE B CA 1
ATOM 1950 C C . ILE B 1 114 ? -8.93 7.461 15.156 1 98.56 114 ILE B C 1
ATOM 1952 O O . ILE B 1 114 ? -8.375 8.203 15.961 1 98.56 114 ILE B O 1
ATOM 1956 N N . VAL B 1 115 ? -8.93 6.156 15.258 1 98.62 115 VAL B N 1
ATOM 1957 C CA . VAL B 1 115 ? -8.289 5.523 16.406 1 98.62 115 VAL B CA 1
ATOM 1958 C C . VAL B 1 115 ? -7.105 4.676 15.93 1 98.62 115 VAL B C 1
ATOM 1960 O O . VAL B 1 115 ? -6.266 4.266 16.734 1 98.62 115 VAL B O 1
ATOM 1963 N N . GLU B 1 116 ? -7.051 4.422 14.648 1 98.62 116 GLU B N 1
ATOM 1964 C CA . GLU B 1 116 ? -5.961 3.619 14.094 1 98.62 116 GLU B CA 1
ATOM 1965 C C . GLU B 1 116 ? -5.793 3.871 12.602 1 98.62 116 GLU B C 1
ATOM 1967 O O . GLU B 1 116 ? -6.77 4.141 11.898 1 98.62 116 GLU B O 1
ATOM 1972 N N . GLU B 1 117 ? -4.602 3.807 12.117 1 98.5 117 GLU B N 1
ATOM 1973 C CA . GLU B 1 117 ? -4.27 3.859 10.695 1 98.5 117 GLU B CA 1
ATOM 1974 C C . GLU B 1 117 ? -3.129 2.902 10.359 1 98.5 117 GLU B C 1
ATOM 1976 O O . GLU B 1 117 ? -2.131 2.84 11.086 1 98.5 117 GLU B O 1
ATOM 1981 N N . TYR B 1 118 ? -3.283 2.133 9.352 1 98.38 118 TYR B N 1
ATOM 1982 C CA . TYR B 1 118 ? -2.195 1.483 8.625 1 98.38 118 TYR B CA 1
ATOM 1983 C C . TYR B 1 118 ? -1.92 2.191 7.305 1 98.38 118 TYR B C 1
ATOM 1985 O O . TYR B 1 118 ? -2.723 2.113 6.371 1 98.38 118 TYR B O 1
ATOM 1993 N N . GLY B 1 119 ? -0.843 2.863 7.254 1 98.06 119 GLY B N 1
ATOM 1994 C CA . GLY B 1 119 ? -0.461 3.557 6.031 1 98.06 119 GLY B CA 1
ATOM 1995 C C . GLY B 1 119 ? 0.522 2.773 5.184 1 98.06 119 GLY B C 1
ATOM 1996 O O . GLY B 1 119 ? 1.432 2.129 5.711 1 98.06 119 GLY B O 1
ATOM 1997 N N . LEU B 1 120 ? 0.343 2.865 3.893 1 98.06 120 LEU B N 1
ATOM 1998 C CA . LEU B 1 120 ? 1.269 2.213 2.975 1 98.06 120 LEU B CA 1
ATOM 1999 C C . LEU B 1 120 ? 1.496 3.068 1.732 1 98.06 120 LEU B C 1
ATOM 2001 O O . LEU B 1 120 ? 0.768 2.943 0.745 1 98.06 120 LEU B O 1
ATOM 2005 N N . PRO B 1 121 ? 2.496 3.879 1.758 1 96.94 121 PRO B N 1
ATOM 2006 C CA . PRO B 1 121 ? 2.906 4.625 0.565 1 96.94 121 PRO B CA 1
ATOM 2007 C C . PRO B 1 121 ? 3.844 3.826 -0.336 1 96.94 121 PRO B C 1
ATOM 2009 O O . PRO B 1 121 ? 4.582 2.963 0.145 1 96.94 121 PRO B O 1
ATOM 2012 N N . ASP B 1 122 ? 3.807 4.09 -1.647 1 96.25 122 ASP B N 1
ATOM 2013 C CA . ASP B 1 122 ? 4.805 3.555 -2.566 1 96.25 122 ASP B CA 1
ATOM 2014 C C . ASP B 1 122 ? 6.141 4.273 -2.404 1 96.25 122 ASP B C 1
ATOM 2016 O O . ASP B 1 122 ? 6.559 5.027 -3.285 1 96.25 122 ASP B O 1
ATOM 2020 N N . MET B 1 123 ? 6.812 3.918 -1.326 1 93.44 123 MET B N 1
ATOM 2021 C CA . MET B 1 123 ? 8.078 4.578 -1.003 1 93.44 123 MET B CA 1
ATOM 2022 C C . MET B 1 123 ? 9.141 4.246 -2.039 1 93.44 123 MET B C 1
ATOM 2024 O O . MET B 1 123 ? 10 5.078 -2.348 1 93.44 123 MET B O 1
ATOM 2028 N N . PHE B 1 124 ? 9.117 3.057 -2.559 1 92.44 124 PHE B N 1
ATOM 2029 C CA . PHE B 1 124 ? 10.094 2.662 -3.566 1 92.44 124 PHE B CA 1
ATOM 2030 C C . PHE B 1 124 ? 9.977 3.541 -4.805 1 92.44 124 PHE B C 1
ATOM 2032 O O . PHE B 1 124 ? 10.977 4.094 -5.277 1 92.44 124 PHE B O 1
ATOM 2039 N N . GLY B 1 125 ? 8.727 3.678 -5.312 1 93.25 125 GLY B N 1
ATOM 2040 C CA . GLY B 1 125 ? 8.5 4.559 -6.449 1 93.25 125 GLY B CA 1
ATOM 2041 C C . GLY B 1 125 ? 8.906 5.996 -6.18 1 93.25 125 GLY B C 1
ATOM 2042 O O . GLY B 1 125 ? 9.445 6.668 -7.059 1 93.25 125 GLY B O 1
ATOM 2043 N N . LEU B 1 126 ? 8.625 6.449 -4.969 1 94.56 126 LEU B N 1
ATOM 2044 C CA . LEU B 1 126 ? 9.008 7.809 -4.594 1 94.56 126 LEU B CA 1
ATOM 2045 C C . LEU B 1 126 ? 10.523 7.969 -4.633 1 94.56 126 LEU B C 1
ATOM 2047 O O . LEU B 1 126 ? 11.039 8.93 -5.215 1 94.56 126 LEU B O 1
ATOM 2051 N N . MET B 1 127 ? 11.211 7.027 -4.023 1 92.5 127 MET B N 1
ATOM 2052 C CA . MET B 1 127 ? 12.664 7.113 -3.955 1 92.5 127 MET B CA 1
ATOM 2053 C C . MET B 1 127 ? 13.281 7.035 -5.348 1 92.5 127 MET B C 1
ATOM 2055 O O . MET B 1 127 ? 14.312 7.66 -5.613 1 92.5 127 MET B O 1
ATOM 2059 N N . MET B 1 128 ? 12.672 6.293 -6.246 1 91.19 128 MET B N 1
ATOM 2060 C CA . MET B 1 128 ? 13.125 6.25 -7.637 1 91.19 128 MET B CA 1
ATOM 2061 C C . MET B 1 128 ? 12.961 7.609 -8.305 1 91.19 128 MET B C 1
ATOM 2063 O O . MET B 1 128 ? 13.852 8.062 -9.023 1 91.19 128 MET B O 1
ATOM 2067 N N . GLN B 1 129 ? 11.898 8.227 -8.078 1 93.81 129 GLN B N 1
ATOM 2068 C CA . GLN B 1 129 ? 11.586 9.508 -8.703 1 93.81 129 GLN B CA 1
ATOM 2069 C C . GLN B 1 129 ? 12.578 10.586 -8.266 1 93.81 129 GLN B C 1
ATOM 2071 O O . GLN B 1 129 ? 12.938 11.461 -9.055 1 93.81 129 GLN B O 1
ATOM 2076 N N . ILE B 1 130 ? 13.102 10.461 -7.004 1 93.19 130 ILE B N 1
ATOM 2077 C CA . ILE B 1 130 ? 13.953 11.539 -6.508 1 93.19 130 ILE B CA 1
ATOM 2078 C C . ILE B 1 130 ? 15.422 11.125 -6.621 1 93.19 130 ILE B C 1
ATOM 2080 O O . ILE B 1 130 ? 16.312 11.867 -6.195 1 93.19 130 ILE B O 1
ATOM 2084 N N . GLY B 1 131 ? 15.672 9.969 -7.168 1 86.12 131 GLY B N 1
ATOM 2085 C CA . GLY B 1 131 ? 17 9.625 -7.656 1 86.12 131 GLY B CA 1
ATOM 2086 C C . GLY B 1 131 ? 17.828 8.883 -6.637 1 86.12 131 GLY B C 1
ATOM 2087 O O . GLY B 1 131 ? 19.047 8.766 -6.789 1 86.12 131 GLY B O 1
ATOM 2088 N N . THR B 1 132 ? 17.266 8.406 -5.605 1 82.25 132 THR B N 1
ATOM 2089 C CA . THR B 1 132 ? 18.016 7.734 -4.547 1 82.25 132 THR B CA 1
ATOM 2090 C C . THR B 1 132 ? 18.141 6.242 -4.848 1 82.25 132 THR B C 1
ATOM 2092 O O . THR B 1 132 ? 19.203 5.656 -4.641 1 82.25 132 THR B O 1
ATOM 2095 N N . VAL B 1 133 ? 17.047 5.699 -5.184 1 79.44 133 VAL B N 1
ATOM 2096 C CA . VAL B 1 133 ? 17.047 4.277 -5.5 1 79.44 133 VAL B CA 1
ATOM 2097 C C . VAL B 1 133 ? 17.203 4.078 -7.004 1 79.44 133 VAL B C 1
ATOM 2099 O O . VAL B 1 133 ? 16.5 4.723 -7.797 1 79.44 133 VAL B O 1
ATOM 2102 N N . LYS B 1 134 ? 18.344 3.48 -7.27 1 69.19 134 LYS B N 1
ATOM 2103 C CA . LYS B 1 134 ? 18.547 3.084 -8.656 1 69.19 134 LYS B CA 1
ATOM 2104 C C . LYS B 1 134 ? 18.391 1.574 -8.828 1 69.19 134 LYS B C 1
ATOM 2106 O O . LYS B 1 134 ? 18.875 0.798 -8 1 69.19 134 LYS B O 1
ATOM 2111 N N . ILE B 1 135 ? 17.25 1.139 -9.5 1 62.44 135 ILE B N 1
ATOM 2112 C CA . ILE B 1 135 ? 17.109 -0.282 -9.797 1 62.44 135 ILE B CA 1
ATOM 2113 C C . ILE B 1 135 ? 18.062 -0.665 -10.93 1 62.44 135 ILE B C 1
ATOM 2115 O O . ILE B 1 135 ? 18.141 0.04 -11.938 1 62.44 135 ILE B O 1
ATOM 2119 N N . PRO B 1 136 ? 19.062 -1.545 -10.609 1 50.59 136 PRO B N 1
ATOM 2120 C CA . PRO B 1 136 ? 19.891 -2 -11.727 1 50.59 136 PRO B CA 1
ATOM 2121 C C . PRO B 1 136 ? 19.094 -2.674 -12.828 1 50.59 136 PRO B C 1
ATOM 2123 O O . PRO B 1 136 ? 18.375 -3.65 -12.578 1 50.59 136 PRO B O 1
ATOM 2126 N N . LEU B 1 137 ? 18.281 -1.884 -13.484 1 47.38 137 LEU B N 1
ATOM 2127 C CA . LEU B 1 137 ? 17.719 -2.586 -14.633 1 47.38 137 LEU B CA 1
ATOM 2128 C C . LEU B 1 137 ? 18.781 -3.439 -15.32 1 47.38 137 LEU B C 1
ATOM 2130 O O . LEU B 1 137 ? 19.938 -3.047 -15.398 1 47.38 137 LEU B O 1
ATOM 2134 N N . PRO B 1 138 ? 18.234 -4.711 -15.602 1 39.5 138 PRO B N 1
ATOM 2135 C CA . PRO B 1 138 ? 19.219 -5.398 -16.422 1 39.5 138 PRO B CA 1
ATOM 2136 C C . PRO B 1 138 ? 19.625 -4.594 -17.672 1 39.5 138 PRO B C 1
ATOM 2138 O O . PRO B 1 138 ? 18.859 -3.734 -18.125 1 39.5 138 PRO B O 1
#

Organism: Fusarium solani (NCBI:txid169388)

Foldseek 3Di:
DDLVVLVVLVLVCLQVVDLVSQVQAADQAAFEDEPVDPGTQGGSVSVSVVSCLVCQQFVNKHWDWPDWDDDDQKIKTKTKIKGFGCCDHPNQGGQRDIDIKIKIKMFGGDPRHTRYMYIDIPVVRRCVRSPNDDDPDD/DDLVVLVVLVLVCLQVVDLVSQVQAADQAAFEDEPVDPGTQGGSVSVSVVSCLVCQQFVNKHWDWPDWDDDDQKIKTKTKIKGFGCDDHPNQGGQRDIDIKIKIKMFGGDPRHTRYMYIDIPVVRRCVRSPNDDDPDD

Nearest PDB structures (foldseek):
  3kkg-assembly1_A-2  TM=8.943E-01  e=1.713E-12  Jannaschia sp. CCS1
  2gey-assembly3_C-2  TM=8.819E-01  e=6.581E-12  Streptomyces galilaeus
  2gey-assembly3_A  TM=8.651E-01  e=4.480E-12  Streptomyces galilaeus
  4lgq-assembly2_D  TM=8.744E-01  e=8.504E-12  Chromobacterium violaceum ATCC 12472
  2gey-assembly1_B  TM=8.871E-01  e=1.099E-11  Streptomyces galilaeus

pLDDT: mean 94.42, std 9.22, range [39.38, 98.81]

InterPro domains:
  IPR009959 Polyketide cyclase SnoaL-like [PF07366] (8-130)
  IPR009959 Polyketide cyclase SnoaL-like [PTHR38436] (10-134)
  IPR032710 NTF2-like domain superfamily [SSF54427] (2-136)

Sequence (276 aa):
MSTNKTFDRFVEFINSGDRTLGEQIIDESAEFHVPFDSKPLKGLEGYMQILGMMRGAFPDIQWTVEETVCEGGKVVARFTTRGTHTGPFLGTPPSGKAIQMTAMNLYKIVDGKIVEEYGLPDMFGLMMQIGTVKIPLPMSTNKTFDRFVEFINSGDRTLGEQIIDESAEFHVPFDSKPLKGLEGYMQILGMMRGAFPDIQWTVEETVCEGGKVVARFTTRGTHTGPFLGTPPSGKAIQMTAMNLYKIVDGKIVEEYGLPDMFGLMMQIGTVKIPLP

Solvent-accessible surface area (backbone atoms only — not comparable to full-atom values): 14224 Å² total; per-residue (Å²): 108,50,61,69,57,38,50,53,49,47,55,51,22,72,55,68,64,43,60,71,54,38,67,67,33,38,30,74,78,12,36,40,36,44,86,90,41,94,66,55,37,48,18,54,67,30,52,49,48,55,50,46,55,50,36,56,13,16,70,70,44,40,73,40,80,75,47,75,44,53,40,96,42,30,40,35,38,35,32,46,30,36,30,37,29,70,23,59,49,81,72,36,67,51,67,67,44,77,48,72,33,51,32,45,34,42,35,36,40,56,96,33,18,36,45,34,34,45,45,45,57,40,53,40,57,42,35,39,74,62,65,72,48,75,72,59,66,130,108,50,60,66,58,39,48,52,50,47,55,52,20,72,55,68,65,44,62,71,54,38,66,68,33,39,31,75,78,12,36,39,35,44,84,89,42,94,66,56,39,49,20,54,68,29,52,51,49,54,52,46,55,50,37,55,12,17,71,69,44,39,74,40,80,74,44,76,45,55,41,95,43,29,39,34,37,36,32,46,30,36,28,36,30,69,22,60,48,81,74,35,67,51,66,68,45,75,49,73,33,48,32,43,34,43,34,36,39,57,96,32,17,36,44,34,34,45,44,44,57,40,54,40,60,44,35,40,74,63,64,72,48,75,71,56,65,129

Secondary structure (DSSP, 8-state):
--HHHHHHHHHHHHHH--HHHHHHHEEEEEEEEETTEEEEEEHHHHHHHHHHHHHHH-TT-EEEEEEEEEETTEEEEEEEEEEE--S-BTTBPP---EEEEEEEEEEEEETTEEEEEEEEE-HHHHHHHTTS------/--HHHHHHHHHHHHHH--HHHHHHHEEEEEEEEETTEEEEEEHHHHHHHHHHHHHHH-TT-EEEEEEEEEETTEEEEEEEEEEE--S-BTTBPP---EEEEEEEEEEEEETTEEEEEEEEE-HHHHHHHTTS------

Radius of gyration: 18.89 Å; Cα contacts (8 Å, |Δi|>4): 601; chains: 2; bounding box: 43×47×41 Å

=== Feature glossary ===
Feature key, reading from the visual/contextual features back to the raw sequence:

Rendered structure images. Structure images are PyMOL renders from six orthogonal camera directions. Cartoon representation draws helices as coils and strands as arrows; sticks shows the backbone as bonds; surface shows the solvent-excluded envelope. Rainbow coloring maps sequence position to hue (blue→red, N→C); chain coloring assigns a distinct color per polypeptide.

Contact-map, Ramachandran, and PAE plots. Three diagnostic plots accompany the record. The Cα contact map visualizes the tertiary structure as a 2D adjacency matrix (8 Å cutoff, sequence-local contacts suppressed). The Ramachandran plot shows the distribution of backbone (φ, ψ) torsions, with points in the α and β basins reflecting secondary structure content. The PAE plot shows AlphaFold's inter-residue confidence as a color matrix.

InterPro / GO / CATH / organism. The annotation block draws on four external resources. InterPro: which protein families and domains the sequence belongs to. GO: standardized terms for what the protein does, what process it participates in, and where in the cell it acts. CATH: which structural fold it has in the CATH hierarchy. Organism: the species of origin.

Nearest PDB structures. Structural nearest neighbors (via Foldseek easy-search vs the PDB). Reported per hit: target PDB id, E-value, and alignment TM-score. A TM-score above ~0.5 is the conventional threshold for 'same fold'.

Predicted aligned error. Predicted aligned error is AlphaFold's pairwise confidence. Unlike pLDDT (per-residue), PAE is per-residue-pair and captures whether two parts of the structure are correctly placed relative to each other. Units are ångströms of expected positional error.

Solvent-accessible surface area. SASA measures how much of the protein is reachable by solvent. It is computed by rolling a water-sized probe over the atomic surface and summing the exposed area (Å²). Per-residue SASA distinguishes core (buried, low SASA) from surface (exposed, high SASA) residues; total SASA is a whole-molecule size measure.

B-factor. Crystallographic B-factors measure how much each atom's electron density is smeared out, in Å². They rise in mobile loops and surface residues and fall in the buried interior. In AlphaFold models this column is repurposed to hold pLDDT instead.

pLDDT. For AlphaFold models, the B-factor field carries pLDDT — the model's own estimate of local accuracy on a 0–100 scale. Regions with pLDDT<50 should be treated as essentially unmodeled; they often correspond to intrinsically disordered segments.

Backbone torsions (φ/ψ). φ (phi) and ψ (psi) are the two rotatable backbone dihedrals per residue: φ is the C(i-1)–N–Cα–C torsion, ψ is the N–Cα–C–N(i+1) torsion, both in degrees on (−180°, 180°]. α-helical residues cluster near (−60°, −45°); β-strand residues near (−120°, +130°). A Ramachandran plot is simply a scatter of (φ, ψ) for every residue.

Radius of gyration, Cα contacts, bounding box. Radius of gyration (Rg) is the root-mean-square distance of Cα atoms from their centroid — a single number for overall size and compactness. A globular domain of N residues has Rg ≈ 2.2·N^0.38 Å; an extended or disordered chain has a much larger Rg. The Cα contact count is the number of residue pairs whose Cα atoms are within 8 Å and are more than four positions apart in sequence — a standard proxy for tertiary packing density. The bounding box is the smallest axis-aligned box enclosing all Cα atoms.

Secondary structure (3-state, P-SEA). Three-state secondary structure (P-SEA) collapses the eight DSSP classes into helix (a), strand (b), and coil (c). P-SEA assigns these from Cα geometry alone — distances and angles — without requiring backbone oxygens, so it works on any Cα trace.

Secondary structure (8-state, DSSP). Secondary structure is the local, repeating backbone conformation. DSSP classifies it into eight states by reading the hydrogen-bond network: three helix types (H, G, I), two β types (E, B), two non-regular types (T, S), and unstructured coil (-).

Foldseek 3Di. The Foldseek 3Di string encodes local tertiary geometry as a 20-letter alphabet — one character per residue — derived from the relative positions of nearby Cα atoms. Unlike the amino-acid sequence, 3Di is a direct function of the 3D structure, so two proteins with the same fold have similar 3Di strings even at low sequence identity.

mmCIF coordinates. Structure coordinates are given as an mmCIF _atom_site loop: one row per atom with element, residue name, chain id, sequenc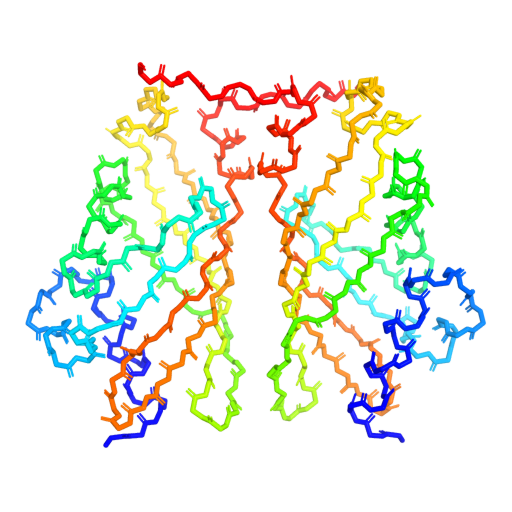e number, and x/y/z position in Å. Only the four main-chain atoms per residue are included here; side chains are omitted to keep the record compact.

Sequence. This is the polypeptide sequence — one letter per residue, N-terminus first. Length ranges from a few dozen residues for small domains to over a thousand for large multi-domain proteins.